Protein AF-A0A9J6DSX4-F1 (afdb_monomer_lite)

Foldseek 3Di:
DDDDDDPVNVVVVVVLVVVLVVLLLVLLVVLLVVQVCCVPPVCHLLNSLLVCLCVSPVSVPPPDPDDDPDPPPPVNSVVSSVVSSCCNVCVCPVVVDDPVVVVVVVVVVVVVVVVVVVVVVPPQPFFDWAWEFEADPPPTDTDTDGAGQQDFQLNVLVVVCVVVVPPDDSLFKFKKWAWDQNQWIDTGFRGHRVVVVLVVLVVDDCNTSVNIHIYIHGDVLCVLLVVVCVVLDQAKDWDFWWKDALVGQGTDTWIWIDGQQKIWTAPDSVSPDTDDMDGLVRDDDIDGDDPGPSHGMDIGDDDPVSVSSVSNNSQSNVCVVDRTDDDPDPDPPPPD

Sequence (336 aa):
MPADATREELATSAQCAVNTIETATTASCKAAAISDHSDKNFMPVLNLAPVFGPSVLYKIVEDVENETPANSSFEENNASMDVVADLISGYTWFFEVDPAEMEKEKRIQAAMDLLREAKIAQRPAGDILVGVYVYSKDWGHCINVKLSPAMTAGALCKHTMQQLNIKEPINKMAVFEVVCDQDLERPLHHSEPVLSVVVRWANWDASFAKSNYLCIKNNYVYDEIAPLVSNRQPLSVFSELRYAEARQKSFKKSVLEFTGGKITQYKDSKASQLLNQWNIEDVLWFMGTRDRPFFGNCVSLATQEEFEKWLAAMLNAEFPKGIFPPAPEPIPDLLS

Organism: Rhipicephalus microplus (NCBI:txid6941)

Structure (mmCIF, N/CA/C/O backbone):
data_AF-A0A9J6DSX4-F1
#
_entry.id   AF-A0A9J6DSX4-F1
#
loop_
_atom_site.group_PDB
_atom_site.id
_atom_site.type_symbol
_atom_site.label_atom_id
_atom_site.label_alt_id
_atom_site.label_comp_id
_atom_site.label_asym_id
_atom_site.label_entity_id
_atom_site.label_seq_id
_atom_site.pdbx_PDB_ins_code
_atom_site.Cartn_x
_atom_site.Cartn_y
_atom_site.Cartn_z
_atom_site.occupancy
_atom_site.B_iso_or_equiv
_atom_site.auth_seq_id
_atom_site.auth_comp_id
_atom_site.auth_asym_id
_atom_site.auth_atom_id
_atom_site.pdbx_PDB_model_num
ATOM 1 N N . MET A 1 1 ? -32.003 67.964 -18.164 1.00 32.78 1 MET A N 1
ATOM 2 C CA . MET A 1 1 ? -30.869 68.057 -17.222 1.00 32.78 1 MET A CA 1
ATOM 3 C C . MET A 1 1 ? -30.530 66.635 -16.818 1.00 32.78 1 MET A C 1
ATOM 5 O O . MET A 1 1 ? -31.407 66.014 -16.231 1.00 32.78 1 MET A O 1
ATOM 9 N N . PRO A 1 2 ? -29.383 66.072 -17.228 1.00 41.44 2 PRO A N 1
ATOM 10 C CA . PRO A 1 2 ? -28.996 64.736 -16.790 1.00 41.44 2 PRO A CA 1
ATOM 11 C C . PRO A 1 2 ? -28.514 64.801 -15.335 1.00 41.44 2 PRO A C 1
ATOM 13 O O . PRO A 1 2 ? -27.902 65.790 -14.932 1.00 41.44 2 PRO A O 1
ATOM 16 N N . ALA A 1 3 ? -28.884 63.788 -14.553 1.00 49.16 3 ALA A N 1
ATOM 17 C CA . ALA A 1 3 ? -28.550 63.660 -13.143 1.00 49.16 3 ALA A CA 1
ATOM 18 C C . ALA A 1 3 ? -27.045 63.401 -12.971 1.00 49.16 3 ALA A C 1
ATOM 20 O O . ALA A 1 3 ? -26.476 62.563 -13.667 1.00 49.16 3 ALA A O 1
ATOM 21 N N . ASP A 1 4 ? -26.422 64.153 -12.066 1.00 52.47 4 ASP A N 1
ATOM 22 C CA . ASP A 1 4 ? -25.024 63.997 -11.667 1.00 52.47 4 ASP A CA 1
ATOM 23 C C . ASP A 1 4 ? -24.904 62.707 -10.842 1.00 52.47 4 ASP A C 1
ATOM 25 O O . ASP A 1 4 ? -25.506 62.607 -9.769 1.00 52.47 4 ASP A O 1
ATOM 29 N N . ALA A 1 5 ? -24.174 61.713 -11.352 1.00 55.03 5 ALA A N 1
ATOM 30 C CA . ALA A 1 5 ? -23.866 60.498 -10.603 1.00 55.03 5 ALA A CA 1
ATOM 31 C C . ALA A 1 5 ? -23.090 60.872 -9.332 1.00 55.03 5 ALA A C 1
ATOM 33 O O . ALA A 1 5 ? -22.162 61.689 -9.366 1.00 55.03 5 ALA A O 1
ATOM 34 N N . THR A 1 6 ? -23.471 60.301 -8.192 1.00 67.62 6 THR A N 1
ATOM 35 C CA . THR A 1 6 ? -22.825 60.640 -6.924 1.00 67.62 6 THR A CA 1
ATOM 36 C C . THR A 1 6 ? -21.393 60.099 -6.903 1.00 67.62 6 THR A C 1
ATOM 38 O O . THR A 1 6 ? -21.067 59.060 -7.474 1.00 67.62 6 THR A O 1
ATOM 41 N N . ARG A 1 7 ? -20.485 60.820 -6.238 1.00 60.44 7 ARG A N 1
ATOM 42 C CA . ARG A 1 7 ? -19.044 60.500 -6.185 1.00 60.44 7 ARG A CA 1
ATOM 43 C C . ARG A 1 7 ? -18.742 59.086 -5.651 1.00 60.44 7 ARG A C 1
ATOM 45 O O . ARG A 1 7 ? -17.668 58.556 -5.910 1.00 60.44 7 ARG A O 1
ATOM 52 N N . GLU A 1 8 ? -19.683 58.506 -4.912 1.00 56.69 8 GLU A N 1
ATOM 53 C CA . GLU A 1 8 ? -19.633 57.158 -4.341 1.00 56.69 8 GLU A CA 1
ATOM 54 C C . GLU A 1 8 ? -20.004 56.075 -5.376 1.00 56.69 8 GLU A C 1
ATOM 56 O O . GLU A 1 8 ? -19.327 55.052 -5.453 1.00 56.69 8 GLU A O 1
ATOM 61 N N . GLU A 1 9 ? -20.971 56.335 -6.264 1.00 55.06 9 GLU A N 1
ATOM 62 C CA . GLU A 1 9 ? -21.315 55.451 -7.394 1.00 55.06 9 GLU A CA 1
ATOM 63 C C . GLU A 1 9 ? -20.167 55.358 -8.409 1.00 55.06 9 GLU A C 1
ATOM 65 O O . GLU A 1 9 ? -19.810 54.269 -8.859 1.00 55.06 9 GLU A O 1
ATOM 70 N N . LEU A 1 10 ? -19.515 56.489 -8.707 1.00 56.62 10 LEU A N 1
ATOM 71 C CA . LEU A 1 10 ? -18.336 56.525 -9.580 1.00 56.62 10 LEU A CA 1
ATOM 72 C C . LEU A 1 10 ? -17.146 55.744 -8.991 1.00 56.62 10 LEU A C 1
ATOM 74 O O . LEU A 1 10 ? -16.398 55.114 -9.737 1.00 56.62 10 LEU A O 1
ATOM 78 N N . ALA A 1 11 ? -16.972 55.759 -7.665 1.00 56.78 11 ALA A N 1
ATOM 79 C CA . ALA A 1 11 ? -15.902 55.025 -6.989 1.00 56.78 11 ALA A CA 1
ATOM 80 C C . ALA A 1 11 ? -16.154 53.507 -6.986 1.00 56.78 11 ALA A C 1
ATOM 82 O O . ALA A 1 11 ? -15.240 52.731 -7.265 1.00 56.78 11 ALA A O 1
ATOM 83 N N . THR A 1 12 ? -17.395 53.085 -6.733 1.00 57.88 12 THR A N 1
ATOM 84 C CA . THR A 1 12 ? -17.802 51.672 -6.783 1.00 57.88 12 THR A CA 1
ATOM 85 C C . THR A 1 12 ? -17.698 51.106 -8.200 1.00 57.88 12 THR A C 1
ATOM 87 O O . THR A 1 12 ? -17.131 50.029 -8.389 1.00 57.88 12 THR A O 1
ATOM 90 N N . SER A 1 13 ? -18.148 51.862 -9.207 1.00 55.62 13 SER A N 1
ATOM 91 C CA . SER A 1 13 ? -18.031 51.484 -10.622 1.00 55.62 13 SER A CA 1
ATOM 92 C C . SER A 1 13 ? -16.566 51.335 -11.057 1.00 55.62 13 SER A C 1
ATOM 94 O O . SER A 1 13 ? -16.197 50.339 -11.681 1.00 55.62 13 SER A O 1
ATOM 96 N N . ALA A 1 14 ? -15.695 52.263 -10.644 1.00 54.66 14 ALA A N 1
ATOM 97 C CA . ALA A 1 14 ? -14.262 52.175 -10.915 1.00 54.66 14 ALA A CA 1
ATOM 98 C C . ALA A 1 14 ? -13.615 50.947 -10.248 1.00 54.66 14 ALA A C 1
ATOM 100 O O . ALA A 1 14 ? -12.824 50.250 -10.882 1.00 54.66 14 ALA A O 1
ATOM 101 N N . GLN A 1 15 ? -13.973 50.632 -8.999 1.00 54.16 15 GLN A N 1
ATOM 102 C CA . GLN A 1 15 ? -13.449 49.452 -8.304 1.00 54.16 15 GLN A CA 1
ATOM 103 C C . GLN A 1 15 ? -13.930 48.137 -8.941 1.00 54.16 15 GLN A C 1
ATOM 105 O O . GLN A 1 15 ? -13.161 47.179 -9.039 1.00 54.16 15 GLN A O 1
ATOM 110 N N . CYS A 1 16 ? -15.181 48.090 -9.405 1.00 56.19 16 CYS A N 1
ATOM 111 C CA . CYS A 1 16 ? -15.728 46.948 -10.137 1.00 56.19 16 CYS A CA 1
ATOM 112 C C . CYS A 1 16 ? -14.979 46.723 -11.462 1.00 56.19 16 CYS A C 1
ATOM 114 O O . CYS A 1 16 ? -14.574 45.596 -11.767 1.00 56.19 16 CYS A O 1
ATOM 116 N N . ALA A 1 17 ? -14.696 47.801 -12.201 1.00 58.59 17 ALA A N 1
ATOM 117 C CA . ALA A 1 17 ? -13.908 47.748 -13.429 1.00 58.59 17 ALA A CA 1
ATOM 118 C C . ALA A 1 17 ? -12.479 47.232 -13.178 1.00 58.59 17 ALA A C 1
ATOM 120 O O . ALA A 1 17 ? -12.017 46.345 -13.893 1.00 58.59 17 ALA A O 1
ATOM 121 N N . VAL A 1 18 ? -11.805 47.710 -12.124 1.00 61.84 18 VAL A N 1
ATOM 122 C CA . VAL A 1 18 ? -10.454 47.251 -11.744 1.00 61.84 18 VAL A CA 1
ATOM 123 C C . VAL A 1 18 ? -10.438 45.755 -11.412 1.00 61.84 18 VAL A C 1
ATOM 125 O O . VAL A 1 18 ? -9.633 45.012 -11.970 1.00 61.84 18 VAL A O 1
ATOM 128 N N . ASN A 1 19 ? -11.369 45.283 -10.579 1.00 60.66 19 ASN A N 1
ATOM 129 C CA . ASN A 1 19 ? -11.447 43.866 -10.200 1.00 60.66 19 ASN A CA 1
ATOM 130 C C . ASN A 1 19 ? -11.748 42.955 -11.407 1.00 60.66 19 ASN A C 1
ATOM 132 O O . ASN A 1 19 ? -11.277 41.815 -11.478 1.00 60.66 19 ASN A O 1
ATOM 136 N N . THR A 1 20 ? -12.548 43.448 -12.355 1.00 62.16 20 THR A N 1
ATOM 137 C CA . THR A 1 20 ? -12.882 42.730 -13.592 1.00 62.16 20 THR A CA 1
ATOM 138 C C . THR A 1 20 ? -11.662 42.618 -14.501 1.00 62.16 20 THR A C 1
ATOM 140 O O . THR A 1 20 ? -11.364 41.526 -14.983 1.00 62.16 20 THR A O 1
ATOM 143 N N . ILE A 1 21 ? -10.901 43.707 -14.652 1.00 65.44 21 ILE A N 1
ATOM 144 C CA . ILE A 1 21 ? -9.644 43.721 -15.408 1.00 65.44 21 ILE A CA 1
ATOM 145 C C . ILE A 1 21 ? -8.640 42.746 -14.787 1.00 65.44 21 ILE A C 1
ATOM 147 O O . ILE A 1 21 ? -8.127 41.893 -15.498 1.00 65.44 21 ILE A O 1
ATOM 151 N N . GLU A 1 22 ? -8.414 42.773 -13.471 1.00 65.88 22 GLU A N 1
ATOM 152 C CA . GLU A 1 22 ? -7.476 41.849 -12.806 1.00 65.88 22 GLU A CA 1
ATOM 153 C C . GLU A 1 22 ? -7.850 40.368 -12.989 1.00 65.88 22 GLU A C 1
ATOM 155 O O . GLU A 1 22 ? -6.984 39.511 -13.221 1.00 65.88 22 GLU A O 1
ATOM 160 N N . THR A 1 23 ? -9.148 40.060 -12.918 1.00 67.00 23 THR A N 1
ATOM 161 C CA . THR A 1 23 ? -9.664 38.700 -13.127 1.00 67.00 23 THR A CA 1
ATOM 162 C C . THR A 1 23 ? -9.448 38.257 -14.575 1.00 67.00 23 THR A C 1
ATOM 164 O O . THR A 1 23 ? -8.948 37.153 -14.811 1.00 67.00 23 THR A O 1
ATOM 167 N N . ALA A 1 24 ? -9.754 39.130 -15.540 1.00 67.25 24 ALA A N 1
ATOM 168 C CA . ALA A 1 24 ? -9.548 38.874 -16.961 1.00 67.25 24 ALA A CA 1
ATOM 169 C C . ALA A 1 24 ? -8.059 38.711 -17.305 1.00 67.25 24 ALA A C 1
ATOM 171 O O . ALA A 1 24 ? -7.704 37.767 -18.011 1.00 67.25 24 ALA A O 1
ATOM 172 N N . THR A 1 25 ? -7.175 39.540 -16.743 1.00 70.00 25 THR A N 1
ATOM 173 C CA . THR A 1 25 ? -5.715 39.432 -16.898 1.00 70.00 25 THR A CA 1
ATOM 174 C C . THR A 1 25 ? -5.202 38.083 -16.405 1.00 70.00 25 THR A C 1
ATOM 176 O O . THR A 1 25 ? -4.472 37.386 -17.110 1.00 70.00 25 THR A O 1
ATOM 179 N N . THR A 1 26 ? -5.612 37.675 -15.202 1.00 71.62 26 THR A N 1
ATOM 180 C CA . THR A 1 26 ? -5.135 36.436 -14.573 1.00 71.62 26 THR A CA 1
ATOM 181 C C . THR A 1 26 ? -5.632 35.194 -15.311 1.00 71.62 26 THR A C 1
ATOM 183 O O . THR A 1 26 ? -4.878 34.237 -15.507 1.00 71.62 26 THR A O 1
ATOM 186 N N . ALA A 1 27 ? -6.903 35.190 -15.721 1.00 73.69 27 ALA A N 1
ATOM 187 C CA . ALA A 1 27 ? -7.484 34.089 -16.480 1.00 73.69 27 ALA A CA 1
ATOM 188 C C . ALA A 1 27 ? -6.839 33.962 -17.867 1.00 73.69 27 ALA A C 1
ATOM 190 O O . ALA A 1 27 ? -6.469 32.859 -18.269 1.00 73.69 27 ALA A O 1
ATOM 191 N N . SER A 1 28 ? -6.622 35.089 -18.549 1.00 75.75 28 SER A N 1
ATOM 192 C CA . SER A 1 28 ? -6.012 35.124 -19.883 1.00 75.75 28 SER A CA 1
ATOM 193 C C . SER A 1 28 ? -4.546 34.717 -19.856 1.00 75.75 28 SER A C 1
ATOM 195 O O . SER A 1 28 ? -4.123 33.959 -20.718 1.00 75.75 28 SER A O 1
ATOM 197 N N . CYS A 1 29 ? -3.797 35.110 -18.822 1.00 78.25 29 CYS A N 1
ATOM 198 C CA . CYS A 1 29 ? -2.422 34.661 -18.597 1.00 78.25 29 CYS A CA 1
ATOM 199 C C . CYS A 1 29 ? -2.329 33.130 -18.496 1.00 78.25 29 CYS A C 1
ATOM 201 O O . CYS A 1 29 ? -1.549 32.489 -19.201 1.00 78.25 29 CYS A O 1
ATOM 203 N N . LYS A 1 30 ? -3.176 32.518 -17.657 1.00 78.31 30 LYS A N 1
ATOM 204 C CA . LYS A 1 30 ? -3.207 31.057 -17.484 1.00 78.31 30 LYS A CA 1
ATOM 205 C C . LYS A 1 30 ? -3.633 30.341 -18.763 1.00 78.31 30 LYS A C 1
ATOM 207 O O . LYS A 1 30 ? -3.032 29.334 -19.124 1.00 78.31 30 LYS A O 1
ATOM 212 N N . ALA A 1 31 ? -4.659 30.846 -19.444 1.00 80.56 31 ALA A N 1
ATOM 213 C CA . ALA A 1 31 ? -5.147 30.256 -20.683 1.00 80.56 31 ALA A CA 1
ATOM 214 C C . ALA A 1 31 ? -4.130 30.396 -21.832 1.00 80.56 31 ALA A C 1
ATOM 216 O O . ALA A 1 31 ? -3.937 29.435 -22.574 1.00 80.56 31 ALA A O 1
ATOM 217 N N . ALA A 1 32 ? -3.414 31.521 -21.928 1.00 82.00 32 ALA A N 1
ATOM 218 C CA . ALA A 1 32 ? -2.313 31.710 -22.874 1.00 82.00 32 ALA A CA 1
ATOM 219 C C . ALA A 1 32 ? -1.177 30.711 -22.616 1.00 82.00 32 ALA A C 1
ATOM 221 O O . ALA A 1 32 ? -0.783 29.990 -23.529 1.00 82.00 32 ALA A O 1
ATOM 222 N N . ALA A 1 33 ? -0.751 30.548 -21.358 1.00 79.94 33 ALA A N 1
ATOM 223 C CA . ALA A 1 33 ? 0.266 29.560 -20.996 1.00 79.94 33 ALA A CA 1
ATOM 224 C C . ALA A 1 33 ? -0.153 28.114 -21.336 1.00 79.94 33 ALA A C 1
ATOM 226 O O . ALA A 1 33 ? 0.675 27.307 -21.759 1.00 79.94 33 ALA A O 1
ATOM 227 N N . ILE A 1 34 ? -1.436 27.767 -21.183 1.00 81.44 34 ILE A N 1
ATOM 228 C CA . ILE A 1 34 ? -1.964 26.451 -21.582 1.00 81.44 34 ILE A CA 1
ATOM 229 C C . ILE A 1 34 ? -1.977 26.313 -23.113 1.00 81.44 34 ILE A C 1
ATOM 231 O O . ILE A 1 34 ? -1.566 25.271 -23.627 1.00 81.44 34 ILE A O 1
ATOM 235 N N . SER A 1 35 ? -2.406 27.352 -23.833 1.00 84.19 35 SER A N 1
ATOM 236 C CA . SER A 1 35 ? -2.474 27.367 -25.299 1.00 84.19 35 SER A CA 1
ATOM 237 C C . SER A 1 35 ? -1.098 27.270 -25.964 1.00 84.19 35 SER A C 1
ATOM 239 O O . SER A 1 35 ? -0.957 26.585 -26.979 1.00 84.19 35 SER A O 1
ATOM 241 N N . ASP A 1 36 ? -0.069 27.885 -25.379 1.00 83.19 36 ASP A N 1
ATOM 242 C CA . ASP A 1 36 ? 1.322 27.809 -25.855 1.00 83.19 36 ASP A CA 1
ATOM 243 C C . ASP A 1 36 ? 1.859 26.366 -25.891 1.00 83.19 36 ASP A C 1
ATOM 245 O O . ASP A 1 36 ? 2.831 26.066 -26.582 1.00 83.19 36 ASP A O 1
ATOM 249 N N . HIS A 1 37 ? 1.198 25.450 -25.178 1.00 79.81 37 HIS A N 1
ATOM 250 C CA . HIS A 1 37 ? 1.524 24.027 -25.129 1.00 79.81 37 HIS A CA 1
ATOM 251 C C . HIS A 1 37 ? 0.483 23.150 -25.840 1.00 79.81 37 HIS A C 1
ATOM 253 O O . HIS A 1 37 ? 0.435 21.939 -25.596 1.00 79.81 37 HIS A O 1
ATOM 259 N N . SER A 1 38 ? -0.335 23.735 -26.718 1.00 83.56 38 SER A N 1
ATOM 260 C CA . SER A 1 38 ? -1.408 23.040 -27.443 1.00 83.56 38 SER A CA 1
ATOM 261 C C . SER A 1 38 ? -0.930 21.820 -28.237 1.00 83.56 38 SER A C 1
ATOM 263 O O . SER A 1 38 ? -1.638 20.816 -28.272 1.00 83.56 38 SER A O 1
ATOM 265 N N . ASP A 1 39 ? 0.305 21.827 -28.746 1.00 81.00 39 ASP A N 1
ATOM 266 C CA . ASP A 1 39 ? 0.924 20.669 -29.413 1.00 81.00 39 ASP A CA 1
ATOM 267 C C . ASP A 1 39 ? 1.123 19.453 -28.485 1.00 81.00 39 ASP A C 1
ATOM 269 O O . ASP A 1 39 ? 1.210 18.316 -28.949 1.00 81.00 39 ASP A O 1
ATOM 273 N N . LYS A 1 40 ? 1.210 19.676 -27.166 1.00 76.75 40 LYS A N 1
ATOM 274 C CA . LYS A 1 40 ? 1.415 18.627 -26.153 1.00 76.75 40 LYS A CA 1
ATOM 275 C C . LYS A 1 40 ? 0.133 18.278 -25.394 1.00 76.75 40 LYS A C 1
ATOM 277 O O . LYS A 1 40 ? -0.068 17.115 -25.051 1.00 76.75 40 LYS A O 1
ATOM 282 N N . ASN A 1 41 ? -0.696 19.269 -25.068 1.00 80.31 41 ASN A N 1
ATOM 283 C CA . ASN A 1 41 ? -1.900 19.081 -24.249 1.00 80.31 41 ASN A CA 1
ATOM 284 C C . ASN A 1 41 ? -3.203 19.013 -25.070 1.00 80.31 41 ASN A C 1
ATOM 286 O O . ASN A 1 41 ? -4.252 18.738 -24.493 1.00 80.31 41 ASN A O 1
ATOM 290 N N . PHE A 1 42 ? -3.136 19.228 -26.390 1.00 81.94 42 PHE A N 1
ATOM 291 C CA . PHE A 1 42 ? -4.273 19.247 -27.318 1.00 81.94 42 PHE A CA 1
ATOM 292 C C . PHE A 1 42 ? -5.357 20.283 -26.973 1.00 81.94 42 PHE A C 1
ATOM 294 O O . PHE A 1 42 ? -6.523 20.125 -27.343 1.00 81.94 42 PHE A O 1
ATOM 301 N N . MET A 1 43 ? -4.975 21.365 -26.289 1.00 84.56 43 MET A N 1
ATOM 302 C CA . MET A 1 43 ? -5.852 22.473 -25.906 1.00 84.56 43 MET A CA 1
ATOM 303 C C . MET A 1 43 ? -5.462 23.773 -26.629 1.00 84.56 43 MET A C 1
ATOM 305 O O . MET A 1 43 ? -4.837 24.644 -26.026 1.00 84.56 43 MET A O 1
ATOM 309 N N . PRO A 1 44 ? -5.812 23.931 -27.921 1.00 87.19 44 PRO A N 1
ATOM 310 C CA . PRO A 1 44 ? -5.689 25.207 -28.624 1.00 87.19 44 PRO A CA 1
ATOM 311 C C . PRO A 1 44 ? -6.678 26.248 -28.079 1.00 87.19 44 PRO A C 1
ATOM 313 O O . PRO A 1 44 ? -7.663 25.897 -27.425 1.00 87.19 44 PRO A O 1
ATOM 316 N N . VAL A 1 45 ? -6.472 27.525 -28.427 1.00 85.94 45 VAL A N 1
ATOM 317 C CA . VAL A 1 45 ? -7.367 28.649 -28.073 1.00 85.94 45 VAL A CA 1
ATOM 318 C C . VAL A 1 45 ? -8.839 28.332 -28.350 1.00 85.94 45 VAL A C 1
ATOM 320 O O . VAL A 1 45 ? -9.685 28.606 -27.507 1.00 85.94 45 VAL A O 1
ATOM 323 N N . LEU A 1 46 ? -9.140 27.669 -29.472 1.00 86.38 46 LEU A N 1
ATOM 324 C CA . LEU A 1 46 ? -10.499 27.257 -29.844 1.00 86.38 46 LEU A CA 1
ATOM 325 C C . LEU A 1 46 ? -11.175 26.353 -28.797 1.00 86.38 46 LEU A C 1
ATOM 327 O O . LEU A 1 46 ? -12.387 26.414 -28.627 1.00 86.38 46 LEU A O 1
ATOM 331 N N . ASN A 1 47 ? -10.400 25.532 -28.084 1.00 86.38 47 ASN A N 1
ATOM 332 C CA . ASN A 1 47 ? -10.910 24.666 -27.020 1.00 86.38 47 ASN A CA 1
ATOM 333 C C . ASN A 1 47 ? -10.939 25.381 -25.661 1.00 86.38 47 ASN A C 1
ATOM 335 O O . ASN A 1 47 ? -11.702 24.993 -24.781 1.00 86.38 47 ASN A O 1
ATOM 339 N N . LEU A 1 48 ? -10.105 26.406 -25.470 1.00 84.00 48 LEU A N 1
ATOM 340 C CA . LEU A 1 48 ? -9.998 27.150 -24.214 1.00 84.00 48 LEU A CA 1
ATOM 341 C C . LEU A 1 48 ? -11.035 28.276 -24.129 1.00 84.00 48 LEU A C 1
ATOM 343 O O . LEU A 1 48 ? -11.682 28.433 -23.097 1.00 84.00 48 LEU A O 1
ATOM 347 N N . ALA A 1 49 ? -11.245 29.031 -25.204 1.00 83.94 49 ALA A N 1
ATOM 348 C CA . ALA A 1 49 ? -12.144 30.179 -25.213 1.00 83.94 49 ALA A CA 1
ATOM 349 C C . ALA A 1 49 ? -13.595 29.842 -24.799 1.00 83.94 49 ALA A C 1
ATOM 351 O O . ALA A 1 49 ? -14.140 30.570 -23.971 1.00 83.94 49 ALA A O 1
ATOM 352 N N . PRO A 1 50 ? -14.202 28.710 -25.215 1.00 80.38 50 PRO A N 1
ATOM 353 C CA . PRO A 1 50 ? -15.524 28.301 -24.727 1.00 80.38 50 PRO A CA 1
ATOM 354 C C . PRO A 1 50 ? -15.557 27.913 -23.242 1.00 80.38 50 PRO A C 1
ATOM 356 O O . PRO A 1 50 ? -16.590 28.050 -22.592 1.00 80.38 50 PRO A O 1
ATOM 359 N N . VAL A 1 51 ? -14.437 27.433 -22.692 1.00 80.38 51 VAL A N 1
ATOM 360 C CA . VAL A 1 51 ? -14.322 27.025 -21.281 1.00 80.38 51 VAL A CA 1
ATOM 361 C C . VAL A 1 51 ? -14.169 28.245 -20.372 1.00 80.38 51 VAL A C 1
ATOM 363 O O . VAL A 1 51 ? -14.752 28.293 -19.288 1.00 80.38 51 VAL A O 1
ATOM 366 N N . PHE A 1 52 ? -13.403 29.244 -20.814 1.00 74.38 52 PHE A N 1
ATOM 367 C CA . PHE A 1 52 ? -13.117 30.448 -20.031 1.00 74.38 52 PHE A CA 1
ATOM 368 C C . PHE A 1 52 ? -14.095 31.602 -20.295 1.00 74.38 52 PHE A C 1
ATOM 370 O O . PHE A 1 52 ? -14.293 32.417 -19.396 1.00 74.38 52 PHE A O 1
ATOM 377 N N . GLY A 1 53 ? -14.756 31.635 -21.458 1.00 70.94 53 GLY A N 1
ATOM 378 C CA . GLY A 1 53 ? -15.733 32.651 -21.879 1.00 70.94 53 GLY A CA 1
ATOM 379 C C . GLY A 1 53 ? -16.754 33.011 -20.799 1.00 70.94 53 GLY A C 1
ATOM 380 O O . GLY A 1 53 ? -16.769 34.157 -20.341 1.00 70.94 53 GLY A O 1
ATOM 381 N N . PRO A 1 54 ? -17.528 32.030 -20.295 1.00 68.69 54 PRO A N 1
ATOM 382 C CA . PRO A 1 54 ? -18.512 32.287 -19.254 1.00 68.69 54 PRO A CA 1
ATOM 383 C C . PRO A 1 54 ? -17.881 32.832 -17.973 1.00 68.69 54 PRO A C 1
ATOM 385 O O . PRO A 1 54 ? -18.399 33.777 -17.407 1.00 68.69 54 PRO A O 1
ATOM 388 N N . SER A 1 55 ? -16.739 32.302 -17.526 1.00 66.94 55 SER A N 1
ATOM 389 C CA . SER A 1 55 ? -16.144 32.665 -16.226 1.00 66.94 55 SER A CA 1
ATOM 390 C C . SER A 1 55 ? -15.445 34.030 -16.219 1.00 66.94 55 SER A C 1
ATOM 392 O O . SER A 1 55 ? -15.325 34.649 -15.164 1.00 66.94 55 SER A O 1
ATOM 394 N N . VAL A 1 56 ? -14.961 34.490 -17.375 1.00 65.81 56 VAL A N 1
ATOM 395 C CA . VAL A 1 56 ? -14.236 35.763 -17.514 1.00 65.81 56 VAL A CA 1
ATOM 396 C C . VAL A 1 56 ? -15.196 36.938 -17.708 1.00 65.81 56 VAL A C 1
ATOM 398 O O . VAL A 1 56 ? -14.926 38.025 -17.203 1.00 65.81 56 VAL A O 1
ATOM 401 N N . LEU A 1 57 ? -16.327 36.721 -18.390 1.00 66.69 57 LEU A N 1
ATOM 402 C CA . LEU A 1 57 ? -17.239 37.794 -18.804 1.00 66.69 57 LEU A CA 1
ATOM 403 C C . LEU A 1 57 ? -18.583 37.826 -18.044 1.00 66.69 57 LEU A C 1
ATOM 405 O O . LEU A 1 57 ? -19.291 38.826 -18.147 1.00 66.69 57 LEU A O 1
ATOM 409 N N . TYR A 1 58 ? -18.921 36.818 -17.218 1.00 58.25 58 TYR A N 1
ATOM 410 C CA . TYR A 1 58 ? -20.208 36.774 -16.487 1.00 58.25 58 TYR A CA 1
ATOM 411 C C . TYR A 1 58 ? -20.465 37.975 -15.564 1.00 58.25 58 TYR A C 1
ATOM 413 O O . TYR A 1 58 ? -21.615 38.317 -15.305 1.00 58.25 58 TYR A O 1
ATOM 421 N N . LYS A 1 59 ? -19.415 38.623 -15.047 1.00 51.94 59 LYS A N 1
ATOM 422 C CA . LYS A 1 59 ? -19.562 39.718 -14.073 1.00 51.94 59 LYS A CA 1
ATOM 423 C C . LYS A 1 59 ? -20.098 41.027 -14.656 1.00 51.94 59 LYS A C 1
ATOM 425 O O . LYS A 1 59 ? -20.443 41.913 -13.888 1.00 51.94 59 LYS A O 1
ATOM 430 N N . ILE A 1 60 ? -20.187 41.156 -15.979 1.00 51.06 60 ILE A N 1
ATOM 431 C CA . ILE A 1 60 ? -20.667 42.385 -16.630 1.00 51.06 60 ILE A CA 1
ATOM 432 C C . ILE A 1 60 ? -22.210 42.472 -16.616 1.00 51.06 60 ILE A C 1
ATOM 434 O O . ILE A 1 60 ? -22.763 43.546 -16.830 1.00 51.06 60 ILE A O 1
ATOM 438 N N . VAL A 1 61 ? -22.922 41.376 -16.317 1.00 48.28 61 VAL A N 1
ATOM 439 C CA . VAL A 1 61 ? -24.390 41.294 -16.477 1.00 48.28 61 VAL A CA 1
ATOM 440 C C . VAL A 1 61 ? -25.175 41.536 -15.173 1.00 48.28 61 VAL A C 1
ATOM 442 O O . VAL A 1 61 ? -26.380 41.751 -15.229 1.00 48.28 61 VAL A O 1
ATOM 445 N N . GLU A 1 62 ? -24.537 41.556 -13.996 1.00 44.53 62 GLU A N 1
ATOM 446 C CA . GLU A 1 62 ? -25.260 41.717 -12.713 1.00 44.53 62 GLU A CA 1
ATOM 447 C C . GLU A 1 62 ? -25.597 43.176 -12.332 1.00 44.53 62 GLU A C 1
ATOM 449 O O . GLU A 1 62 ? -26.455 43.379 -11.477 1.00 44.53 62 GLU A O 1
ATOM 454 N N . ASP A 1 63 ? -25.008 44.188 -12.983 1.00 44.06 63 ASP A N 1
ATOM 455 C CA . ASP A 1 63 ? -25.205 45.609 -12.621 1.00 44.06 63 ASP A CA 1
ATOM 456 C C . ASP A 1 63 ? -26.369 46.309 -13.362 1.00 44.06 63 ASP A C 1
ATOM 458 O O . ASP A 1 63 ? -26.553 47.521 -13.229 1.00 44.06 63 ASP A O 1
ATOM 462 N N . VAL A 1 64 ? -27.197 45.583 -14.127 1.00 44.84 64 VAL A N 1
ATOM 463 C CA . VAL A 1 64 ? -28.428 46.151 -14.709 1.00 44.84 64 VAL A CA 1
ATOM 464 C C . VAL A 1 64 ? -29.627 45.699 -13.879 1.00 44.84 64 VAL A C 1
ATOM 466 O O . VAL A 1 64 ? -30.127 44.584 -14.020 1.00 44.84 64 VAL A O 1
ATOM 469 N N . GLU A 1 65 ? -30.072 46.572 -12.975 1.00 41.41 65 GLU A N 1
ATOM 470 C CA . GLU A 1 65 ? -31.270 46.366 -12.161 1.00 41.41 65 GLU A CA 1
ATOM 471 C C . GLU A 1 65 ? -32.495 46.014 -13.026 1.00 41.41 65 GLU A C 1
ATOM 473 O O . GLU A 1 65 ? -32.851 46.742 -13.951 1.00 41.41 65 GLU A O 1
ATOM 478 N N . ASN A 1 66 ? -33.187 44.944 -12.617 1.00 43.12 66 ASN A N 1
ATOM 479 C CA . ASN A 1 66 ? -34.480 44.449 -13.106 1.00 43.12 66 ASN A CA 1
ATOM 480 C C . ASN A 1 66 ? -34.504 43.856 -14.527 1.00 43.12 66 ASN A C 1
ATOM 482 O O . ASN A 1 66 ? -34.705 44.569 -15.500 1.00 43.12 66 ASN A O 1
ATOM 486 N N . GLU A 1 67 ? -34.461 42.520 -14.622 1.00 35.97 67 GLU A N 1
ATOM 487 C CA . GLU A 1 67 ? -35.589 41.679 -15.083 1.00 35.97 67 GLU A CA 1
ATOM 488 C C . GLU A 1 67 ? -35.128 40.246 -15.400 1.00 35.97 67 GLU A C 1
ATOM 490 O O . GLU A 1 67 ? -34.542 40.011 -16.446 1.00 35.97 67 GLU A O 1
ATOM 495 N N . THR A 1 68 ? -35.528 39.265 -14.571 1.00 37.72 68 THR A N 1
ATOM 496 C CA . THR A 1 68 ? -35.492 37.801 -14.841 1.00 37.72 68 THR A CA 1
ATOM 497 C C . THR A 1 68 ? -34.129 37.182 -15.234 1.00 37.72 68 THR A C 1
ATOM 499 O O . THR A 1 68 ? -33.251 37.848 -15.759 1.00 37.72 68 THR A O 1
ATOM 502 N N . PRO A 1 69 ? -33.885 35.879 -14.990 1.00 41.00 69 PRO A N 1
ATOM 503 C CA . PRO A 1 69 ? -32.687 35.223 -15.508 1.00 41.00 69 PRO A CA 1
ATOM 504 C C . PRO A 1 69 ? -32.855 35.070 -17.025 1.00 41.00 69 PRO A C 1
ATOM 506 O O . PRO A 1 69 ? -33.356 34.055 -17.512 1.00 41.00 69 PRO A O 1
ATOM 509 N N . ALA A 1 70 ? -32.540 36.127 -17.772 1.00 43.72 70 ALA A N 1
ATOM 510 C CA . ALA A 1 70 ? -32.530 36.105 -19.218 1.00 43.72 70 ALA A CA 1
ATOM 511 C C . ALA A 1 70 ? -31.463 35.100 -19.652 1.00 43.72 70 ALA A C 1
ATOM 513 O O . ALA A 1 70 ? -30.293 35.217 -19.289 1.00 43.72 70 ALA A O 1
ATOM 514 N N . ASN A 1 71 ? -31.882 34.086 -20.407 1.00 50.41 71 ASN A N 1
ATOM 515 C CA . ASN A 1 71 ? -30.967 33.294 -21.212 1.00 50.41 71 ASN A CA 1
ATOM 516 C C . ASN A 1 71 ? -30.120 34.282 -22.022 1.00 50.41 71 ASN A C 1
ATOM 518 O O . ASN A 1 71 ? -30.672 34.926 -22.919 1.00 50.41 71 ASN A O 1
ATOM 522 N N . SER A 1 72 ? -28.827 34.418 -21.704 1.00 55.28 72 SER A N 1
ATOM 523 C CA . SER A 1 72 ? -27.900 35.150 -22.567 1.00 55.28 72 SER A CA 1
ATOM 524 C C . SER A 1 72 ? -28.069 34.596 -23.977 1.00 55.28 72 SER A C 1
ATOM 526 O O . SER A 1 72 ? -28.133 33.373 -24.175 1.00 55.28 72 SER A O 1
ATOM 528 N N . SER A 1 73 ? -28.268 35.480 -24.953 1.00 63.88 73 SER A N 1
ATOM 529 C CA . SER A 1 73 ? -28.537 35.025 -26.312 1.00 63.88 73 SER A CA 1
ATOM 530 C C . SER A 1 73 ? -27.355 34.169 -26.791 1.00 63.88 73 SER A C 1
ATOM 532 O O . SER A 1 73 ? -26.203 34.381 -26.407 1.00 63.88 73 SER A O 1
ATOM 534 N N . PHE A 1 74 ? -27.613 33.147 -27.610 1.00 61.78 74 PHE A N 1
ATOM 535 C CA . PHE A 1 74 ? -26.538 32.319 -28.177 1.00 61.78 74 PHE A CA 1
ATOM 536 C C . PHE A 1 74 ? -25.476 33.177 -28.899 1.00 61.78 74 PHE A C 1
ATOM 538 O O . PHE A 1 74 ? -24.294 32.843 -28.892 1.00 61.78 74 PHE A O 1
ATOM 545 N N . GLU A 1 75 ? -25.896 34.315 -29.455 1.00 66.75 75 GLU A N 1
ATOM 546 C CA . GLU A 1 75 ? -25.035 35.302 -30.106 1.00 66.75 75 GLU A CA 1
ATOM 547 C C . GLU A 1 75 ? -24.105 36.025 -29.117 1.00 66.75 75 GLU A C 1
ATOM 549 O O . GLU A 1 75 ? -22.914 36.142 -29.396 1.00 66.75 75 GLU A O 1
ATOM 554 N N . GLU A 1 76 ? -24.591 36.429 -27.939 1.00 66.44 76 GLU A N 1
ATOM 555 C CA . GLU A 1 76 ? -23.757 37.009 -26.871 1.00 66.44 76 GLU A CA 1
ATOM 556 C C . GLU A 1 76 ? -22.737 36.008 -26.331 1.00 66.44 76 GLU A C 1
ATOM 558 O O . GLU A 1 76 ? -21.579 36.357 -26.103 1.00 66.44 76 GLU A O 1
ATOM 563 N N . ASN A 1 77 ? -23.137 34.744 -26.176 1.00 68.94 77 ASN A N 1
ATOM 564 C CA . ASN A 1 77 ? -22.220 33.697 -25.741 1.00 68.94 77 ASN A CA 1
ATOM 565 C C . ASN A 1 77 ? -21.116 33.458 -26.780 1.00 68.94 77 ASN A C 1
ATOM 567 O O . ASN A 1 77 ? -19.954 33.358 -26.399 1.00 68.94 77 ASN A O 1
ATOM 571 N N . ASN A 1 78 ? -21.433 33.444 -28.077 1.00 74.38 78 ASN A N 1
ATOM 572 C CA . ASN A 1 78 ? -20.412 33.325 -29.122 1.00 74.38 78 ASN A CA 1
ATOM 573 C C . ASN A 1 78 ? -19.487 34.547 -29.163 1.00 74.38 78 ASN A C 1
ATOM 575 O O . ASN A 1 78 ? -18.271 34.381 -29.176 1.00 74.38 78 ASN A O 1
ATOM 579 N N . ALA A 1 79 ? -20.037 35.761 -29.076 1.00 75.50 79 ALA A N 1
ATOM 580 C CA . ALA A 1 79 ? -19.233 36.979 -29.008 1.00 75.50 79 ALA A CA 1
ATOM 581 C C . ALA A 1 79 ? -18.298 36.980 -27.783 1.00 75.50 79 ALA A C 1
ATOM 583 O O . ALA A 1 79 ? -17.150 37.408 -27.874 1.00 75.50 79 ALA A O 1
ATOM 584 N N . SER A 1 80 ? -18.754 36.446 -26.644 1.00 73.06 80 SER A N 1
ATOM 585 C CA . SER A 1 80 ? -17.931 36.292 -25.439 1.00 73.06 80 SER A CA 1
ATOM 586 C C . SER A 1 80 ? -16.750 35.335 -25.652 1.00 73.06 80 SER A C 1
ATOM 588 O O . SER A 1 80 ? -15.646 35.589 -25.168 1.00 73.06 80 SER A O 1
ATOM 590 N N . MET A 1 81 ? -16.956 34.257 -26.417 1.00 80.81 81 MET A N 1
ATOM 591 C CA . MET A 1 81 ? -15.899 33.308 -26.765 1.00 80.81 81 MET A CA 1
ATOM 592 C C . MET A 1 81 ? -14.881 33.953 -27.701 1.00 80.81 81 MET A C 1
ATOM 594 O O . MET A 1 81 ? -13.686 33.796 -27.473 1.00 80.81 81 MET A O 1
ATOM 598 N N . ASP A 1 82 ? -15.337 34.718 -28.694 1.00 82.31 82 ASP A N 1
ATOM 599 C CA . ASP A 1 82 ? -14.456 35.421 -29.631 1.00 82.31 82 ASP A CA 1
ATOM 600 C C . ASP A 1 82 ? -13.574 36.446 -28.898 1.00 82.31 82 ASP A C 1
ATOM 602 O O . ASP A 1 82 ? -12.356 36.453 -29.066 1.00 82.31 82 ASP A O 1
ATOM 606 N N . VAL A 1 83 ? -14.157 37.231 -27.984 1.00 83.06 83 VAL A N 1
ATOM 607 C CA . VAL A 1 83 ? -13.410 38.197 -27.158 1.00 83.06 83 VAL A CA 1
ATOM 608 C C . VAL A 1 83 ? -12.354 37.504 -26.292 1.00 83.06 83 VAL A C 1
ATOM 610 O O . VAL A 1 83 ? -11.228 37.987 -26.179 1.00 83.06 83 VAL A O 1
ATOM 613 N N . VAL A 1 84 ? -12.680 36.360 -25.684 1.00 82.88 84 VAL A N 1
ATOM 614 C CA . VAL A 1 84 ? -11.705 35.600 -24.885 1.00 82.88 84 VAL A CA 1
ATOM 615 C C . VAL A 1 84 ? -10.635 34.955 -25.766 1.00 82.88 84 VAL A C 1
ATOM 617 O O . VAL A 1 84 ? -9.470 34.920 -25.371 1.00 82.88 84 VAL A O 1
ATOM 620 N N . ALA A 1 85 ? -10.982 34.484 -26.964 1.00 84.88 85 ALA A N 1
ATOM 621 C CA . ALA A 1 85 ? -10.012 33.958 -27.919 1.00 84.88 85 ALA A CA 1
ATOM 622 C C . ALA A 1 85 ? -8.997 35.032 -28.341 1.00 84.88 85 ALA A C 1
ATOM 624 O O . ALA A 1 85 ? -7.791 34.758 -28.365 1.00 84.88 85 ALA A O 1
ATOM 625 N N . ASP A 1 86 ? -9.464 36.255 -28.593 1.00 85.50 86 ASP A N 1
ATOM 626 C CA . ASP A 1 86 ? -8.615 37.404 -28.904 1.00 85.50 86 ASP A CA 1
ATOM 627 C C . ASP A 1 86 ? -7.731 37.791 -27.713 1.00 85.50 86 ASP A C 1
ATOM 629 O O . ASP A 1 86 ? -6.539 38.050 -27.883 1.00 85.50 86 ASP A O 1
ATOM 633 N N . LEU A 1 87 ? -8.273 37.761 -26.493 1.00 85.38 87 LEU A N 1
ATOM 634 C CA . LEU A 1 87 ? -7.531 38.101 -25.278 1.00 85.38 87 LEU A CA 1
ATOM 635 C C . LEU A 1 87 ? -6.421 37.086 -24.960 1.00 85.38 87 LEU A C 1
ATOM 637 O O . LEU A 1 87 ? -5.344 37.469 -24.506 1.00 85.38 87 LEU A O 1
ATOM 641 N N . ILE A 1 88 ? -6.662 35.800 -25.234 1.00 85.06 88 ILE A N 1
ATOM 642 C CA . ILE A 1 88 ? -5.656 34.736 -25.118 1.00 85.06 88 ILE A CA 1
ATOM 643 C C . ILE A 1 88 ? -4.587 34.899 -26.206 1.00 85.06 88 ILE A C 1
ATOM 645 O O . ILE A 1 88 ? -3.395 34.881 -25.905 1.00 85.06 88 ILE A O 1
ATOM 649 N N . SER A 1 89 ? -5.003 35.086 -27.462 1.00 86.00 89 SER A N 1
ATOM 650 C CA . SER A 1 89 ? -4.091 35.164 -28.615 1.00 86.00 89 SER A CA 1
ATOM 651 C C . SER A 1 89 ? -3.234 36.434 -28.603 1.00 86.00 89 SER A C 1
ATOM 653 O O . SER A 1 89 ? -2.082 36.419 -29.032 1.00 86.00 89 SER A O 1
ATOM 655 N N . GLY A 1 90 ? -3.792 37.534 -28.098 1.00 83.19 90 GLY A N 1
ATOM 656 C CA . GLY A 1 90 ? -3.146 38.837 -27.991 1.00 83.19 90 GLY A CA 1
ATOM 657 C C . GLY A 1 90 ? -2.585 39.153 -26.605 1.00 83.19 90 GLY A C 1
ATOM 658 O O . GLY A 1 90 ? -2.216 40.302 -26.377 1.00 83.19 90 GLY A O 1
ATOM 659 N N . TYR A 1 91 ? -2.525 38.190 -25.677 1.00 83.12 91 TYR A N 1
ATOM 660 C CA . TYR A 1 91 ? -2.191 38.413 -24.260 1.00 83.12 91 TYR A CA 1
ATOM 661 C C . TYR A 1 91 ? -0.947 39.297 -24.048 1.00 83.12 91 TYR A C 1
ATOM 663 O O . TYR A 1 91 ? -0.979 40.271 -23.298 1.00 83.12 91 TYR A O 1
ATOM 671 N N . THR A 1 92 ? 0.145 39.013 -24.755 1.00 80.06 92 THR A N 1
ATOM 672 C CA . THR A 1 92 ? 1.407 39.763 -24.630 1.00 80.06 92 THR A CA 1
ATOM 673 C C . THR A 1 92 ? 1.293 41.217 -25.081 1.00 80.06 92 THR A C 1
ATOM 675 O O . THR A 1 92 ? 1.976 42.082 -24.539 1.00 80.06 92 THR A O 1
ATOM 678 N N . TRP A 1 93 ? 0.420 41.487 -26.052 1.00 82.56 93 TRP A N 1
ATOM 679 C CA . TRP A 1 93 ? 0.167 42.821 -26.579 1.00 82.56 93 TRP A CA 1
ATOM 680 C C . TRP A 1 93 ? -0.820 43.602 -25.707 1.00 82.56 93 TRP A C 1
ATOM 682 O O . TRP A 1 93 ? -0.551 44.752 -25.377 1.00 82.56 93 TRP A O 1
ATOM 692 N N . PHE A 1 94 ? -1.923 42.976 -25.286 1.00 79.19 94 PHE A N 1
ATOM 693 C CA . PHE A 1 94 ? -2.952 43.625 -24.466 1.00 79.19 94 PHE A CA 1
ATOM 694 C C . PHE A 1 94 ? -2.471 43.986 -23.058 1.00 79.19 94 PHE A C 1
ATOM 696 O O . PHE A 1 94 ? -2.911 44.995 -22.512 1.00 79.19 94 PHE A O 1
ATOM 703 N N . PHE A 1 95 ? -1.588 43.175 -22.470 1.00 79.69 95 PHE A N 1
ATOM 704 C CA . PHE A 1 95 ? -1.131 43.352 -21.088 1.00 79.69 95 PHE A CA 1
ATOM 705 C C . PHE A 1 95 ? 0.311 43.853 -20.972 1.00 79.69 95 PHE A C 1
ATOM 707 O O . PHE A 1 95 ? 0.872 43.805 -19.881 1.00 79.69 95 PHE A O 1
ATOM 714 N N . GLU A 1 96 ? 0.902 44.320 -22.078 1.0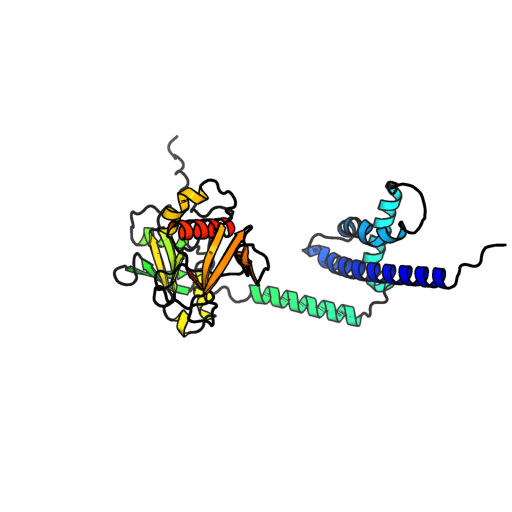0 79.56 96 GLU A N 1
ATOM 715 C CA . GLU A 1 96 ? 2.258 44.894 -22.122 1.00 79.56 96 GLU A CA 1
ATOM 716 C C . GLU A 1 96 ? 3.306 44.027 -21.398 1.00 79.56 96 GLU A C 1
ATOM 718 O O . GLU A 1 96 ? 4.162 44.521 -20.663 1.00 79.56 96 GLU A O 1
ATOM 723 N N . VAL A 1 97 ? 3.227 42.706 -21.587 1.00 77.75 97 VAL A N 1
ATOM 724 C CA . VAL A 1 97 ? 4.106 41.760 -20.891 1.00 77.75 97 VAL A CA 1
ATOM 725 C C . VAL A 1 97 ? 5.539 41.948 -21.379 1.00 77.75 97 VAL A C 1
ATOM 727 O O . VAL A 1 97 ? 5.812 41.848 -22.579 1.00 77.75 97 VAL A O 1
ATOM 730 N N . ASP A 1 98 ? 6.465 42.182 -20.448 1.00 80.00 98 ASP A N 1
ATOM 731 C CA . ASP A 1 98 ? 7.879 42.369 -20.768 1.00 80.00 98 ASP A CA 1
ATOM 732 C C . ASP A 1 98 ? 8.435 41.103 -21.457 1.00 80.00 98 ASP A C 1
ATOM 734 O O . ASP A 1 98 ? 8.360 40.000 -20.896 1.00 80.00 98 ASP A O 1
ATOM 738 N N . PRO A 1 99 ? 9.045 41.220 -22.652 1.00 78.69 99 PRO A N 1
ATOM 739 C CA . PRO A 1 99 ? 9.732 40.108 -23.303 1.00 78.69 99 PRO A CA 1
ATOM 740 C C . PRO A 1 99 ? 10.742 39.379 -22.400 1.00 78.69 99 PRO A C 1
ATOM 742 O O . PRO A 1 99 ? 10.938 38.170 -22.551 1.00 78.69 99 PRO A O 1
ATOM 745 N N . ALA A 1 100 ? 11.373 40.080 -21.450 1.00 76.44 100 ALA A N 1
ATOM 746 C CA . ALA A 1 100 ? 12.294 39.481 -20.485 1.00 76.44 100 ALA A CA 1
ATOM 747 C C . ALA A 1 100 ? 11.587 38.560 -19.474 1.00 76.44 100 ALA A C 1
ATOM 749 O O . ALA A 1 100 ? 12.159 37.549 -19.054 1.00 76.44 100 ALA A O 1
ATOM 750 N N . GLU A 1 101 ? 10.345 38.873 -19.102 1.00 76.62 101 GLU A N 1
ATOM 751 C CA . GLU A 1 101 ? 9.530 38.055 -18.204 1.00 76.62 101 GLU A CA 1
ATOM 752 C C . GLU A 1 101 ? 9.065 36.770 -18.901 1.00 76.62 101 GLU A C 1
ATOM 754 O O . GLU A 1 101 ? 9.200 35.682 -18.336 1.00 76.62 101 GLU A O 1
ATOM 759 N N . MET A 1 102 ? 8.671 36.859 -20.178 1.00 76.50 102 MET A N 1
ATOM 760 C CA . MET A 1 102 ? 8.382 35.678 -21.004 1.00 76.50 102 MET A CA 1
ATOM 761 C C . MET A 1 102 ? 9.589 34.745 -21.147 1.00 76.50 102 MET A C 1
ATOM 763 O O . MET A 1 102 ? 9.456 33.525 -21.063 1.00 76.50 102 MET A O 1
ATOM 767 N N . GLU A 1 103 ? 10.781 35.298 -21.363 1.00 80.56 103 GLU A N 1
ATOM 768 C CA . GLU A 1 103 ? 12.006 34.504 -21.477 1.00 80.56 103 GLU A CA 1
ATOM 769 C C . GLU A 1 103 ? 12.365 33.818 -20.148 1.00 80.56 103 GLU A C 1
ATOM 771 O O . GLU A 1 103 ? 12.821 32.671 -20.131 1.00 80.56 103 GLU A O 1
ATOM 776 N N . LYS A 1 104 ? 12.123 34.485 -19.015 1.00 79.31 104 LYS A N 1
ATOM 777 C CA . LYS A 1 104 ? 12.302 33.892 -17.685 1.00 79.31 104 LYS A CA 1
ATOM 778 C C . LYS A 1 104 ? 11.344 32.721 -17.464 1.00 79.31 104 LYS A C 1
ATOM 780 O O . LYS A 1 104 ? 11.797 31.668 -17.015 1.00 79.31 104 LYS A O 1
ATOM 785 N N . GLU A 1 105 ? 10.070 32.873 -17.813 1.00 75.06 105 GLU A N 1
ATOM 786 C CA . GLU A 1 105 ? 9.072 31.807 -17.676 1.00 75.06 105 GLU A CA 1
ATOM 787 C C . GLU A 1 105 ? 9.396 30.613 -18.584 1.00 75.06 105 GLU A C 1
ATOM 789 O O . GLU A 1 105 ? 9.410 29.470 -18.128 1.00 75.06 105 GLU A O 1
ATOM 794 N N . LYS A 1 106 ? 9.814 30.864 -19.834 1.00 79.12 106 LYS A N 1
ATOM 795 C CA . LYS A 1 106 ? 10.302 29.813 -20.745 1.00 79.12 106 LYS A CA 1
ATOM 796 C C . LYS A 1 106 ? 11.483 29.040 -20.164 1.00 79.12 106 LYS A C 1
ATOM 798 O O . LYS A 1 106 ? 11.537 27.819 -20.295 1.00 79.12 106 LYS A O 1
ATOM 803 N N . ARG A 1 107 ? 12.421 29.717 -19.492 1.00 81.81 107 ARG A N 1
ATOM 804 C CA . ARG A 1 107 ? 13.554 29.058 -18.819 1.00 81.81 107 ARG A CA 1
ATOM 805 C C . ARG A 1 107 ? 13.120 28.232 -17.614 1.00 81.81 107 ARG A C 1
ATOM 807 O O . ARG A 1 107 ? 13.661 27.146 -17.419 1.00 81.81 107 ARG A O 1
ATOM 814 N N . ILE A 1 108 ? 12.166 28.721 -16.820 1.00 80.56 108 ILE A N 1
ATOM 815 C CA . ILE A 1 108 ? 11.596 27.972 -15.690 1.00 80.56 108 ILE A CA 1
ATOM 816 C C . ILE A 1 108 ? 10.892 26.715 -16.206 1.00 80.56 108 ILE A C 1
ATOM 818 O O . ILE A 1 108 ? 11.151 25.623 -15.701 1.00 80.56 108 ILE A O 1
ATOM 822 N N . GLN A 1 109 ? 10.080 26.843 -17.255 1.00 72.88 109 GLN A N 1
ATOM 823 C CA . GLN A 1 109 ? 9.374 25.720 -17.861 1.00 72.88 109 GLN A CA 1
ATOM 824 C C . GLN A 1 109 ? 10.340 24.712 -18.494 1.00 72.88 109 GLN A C 1
ATOM 826 O O . GLN A 1 109 ? 10.215 23.514 -18.253 1.00 72.88 109 GLN A O 1
ATOM 831 N N . ALA A 1 110 ? 11.359 25.175 -19.223 1.00 81.75 110 ALA A N 1
ATOM 832 C CA . ALA A 1 110 ? 12.406 24.309 -19.762 1.00 81.75 110 ALA A CA 1
ATOM 833 C C . ALA A 1 110 ? 13.169 23.576 -18.647 1.00 81.75 110 ALA A C 1
ATOM 835 O O . ALA A 1 110 ? 13.474 22.395 -18.782 1.00 81.75 110 ALA A O 1
ATOM 836 N N . ALA A 1 111 ? 13.441 24.237 -17.518 1.00 81.38 111 ALA A N 1
ATOM 837 C CA . ALA A 1 111 ? 14.041 23.593 -16.354 1.00 81.38 111 ALA A CA 1
ATOM 838 C C . ALA A 1 111 ? 13.098 22.562 -15.705 1.00 81.38 111 ALA A C 1
ATOM 840 O O . ALA A 1 111 ? 13.566 21.508 -15.280 1.00 81.38 111 ALA A O 1
ATOM 841 N N . MET A 1 112 ? 11.786 22.819 -15.648 1.00 74.81 112 MET A N 1
ATOM 842 C CA . MET A 1 112 ? 10.794 21.850 -15.164 1.00 74.81 112 MET A CA 1
ATOM 843 C C . MET A 1 112 ? 10.675 20.633 -16.086 1.00 74.81 112 MET A C 1
ATOM 845 O O . MET A 1 112 ? 10.646 19.505 -15.591 1.00 74.81 112 MET A O 1
ATOM 849 N N . ASP A 1 113 ? 10.665 20.842 -17.403 1.00 76.00 113 ASP A N 1
ATOM 850 C CA . ASP A 1 113 ? 10.666 19.776 -18.408 1.00 76.00 113 ASP A CA 1
ATOM 851 C C . ASP A 1 113 ? 11.956 18.951 -18.297 1.00 76.00 113 ASP A C 1
ATOM 853 O O . ASP A 1 113 ? 11.885 17.732 -18.156 1.00 76.00 113 ASP A O 1
ATOM 857 N N . LEU A 1 114 ? 13.122 19.600 -18.201 1.00 80.25 114 LEU A N 1
ATOM 858 C CA . LEU A 1 114 ? 14.403 18.931 -17.954 1.00 80.25 114 LEU A CA 1
ATOM 859 C C . LEU A 1 114 ? 14.425 18.176 -16.624 1.00 80.25 114 LEU A C 1
ATOM 861 O O . LEU A 1 114 ? 14.999 17.099 -16.558 1.00 80.25 114 LEU A O 1
ATOM 865 N N . LEU A 1 115 ? 13.811 18.691 -15.556 1.00 74.25 115 LEU A N 1
ATOM 866 C CA . LEU A 1 115 ? 13.703 17.985 -14.274 1.00 74.25 115 LEU A CA 1
ATOM 867 C C . LEU A 1 115 ? 12.751 16.790 -14.358 1.00 74.25 115 LEU A C 1
ATOM 869 O O . LEU A 1 115 ? 13.004 15.764 -13.727 1.00 74.25 115 LEU A O 1
ATOM 873 N N . ARG A 1 116 ? 11.662 16.892 -15.123 1.00 67.62 116 ARG A N 1
ATOM 874 C CA . ARG A 1 116 ? 10.733 15.786 -15.379 1.00 67.62 116 ARG A CA 1
ATOM 875 C C . ARG A 1 116 ? 11.409 14.703 -16.216 1.00 67.62 116 ARG A C 1
ATOM 877 O O . ARG A 1 116 ? 11.350 13.533 -15.847 1.00 67.62 116 ARG A O 1
ATOM 884 N N . GLU A 1 117 ? 12.113 15.094 -17.271 1.00 66.38 117 GLU A N 1
ATOM 885 C CA . GLU A 1 117 ? 12.934 14.213 -18.099 1.00 66.38 117 GLU A CA 1
ATOM 886 C C . GLU A 1 117 ? 14.104 13.627 -17.311 1.00 66.38 117 GLU A C 1
ATOM 888 O O . GLU A 1 117 ? 14.366 12.441 -17.433 1.00 66.38 117 GLU A O 1
ATOM 893 N N . ALA A 1 118 ? 14.752 14.386 -16.425 1.00 58.59 118 ALA A N 1
ATOM 894 C CA . ALA A 1 118 ? 15.818 13.901 -15.549 1.00 58.59 118 ALA A CA 1
ATOM 895 C C . ALA A 1 118 ? 15.302 12.985 -14.430 1.00 58.59 118 ALA A C 1
ATOM 897 O O . ALA A 1 118 ? 16.037 12.110 -13.982 1.00 58.59 118 ALA A O 1
ATOM 898 N N . LYS A 1 119 ? 14.047 13.135 -13.983 1.00 52.94 119 LYS A N 1
ATOM 899 C CA . LYS A 1 119 ? 13.368 12.156 -13.116 1.00 52.94 119 LYS A CA 1
ATOM 900 C C . LYS A 1 119 ? 13.040 10.866 -13.872 1.00 52.94 119 LYS A C 1
ATOM 902 O O . LYS A 1 119 ? 13.142 9.797 -13.284 1.00 52.94 119 LYS A O 1
ATOM 907 N N . ILE A 1 120 ? 12.712 10.956 -15.163 1.00 51.84 120 ILE A N 1
ATOM 908 C CA . ILE A 1 120 ? 12.548 9.801 -16.065 1.00 51.84 120 ILE A CA 1
ATOM 909 C C . ILE A 1 120 ? 13.917 9.187 -16.434 1.00 51.84 120 ILE A C 1
ATOM 911 O O . ILE A 1 120 ? 14.025 7.978 -16.615 1.00 51.84 120 ILE A O 1
ATOM 915 N N . ALA A 1 121 ? 14.973 10.004 -16.485 1.00 42.72 121 ALA A N 1
ATOM 916 C CA . ALA A 1 121 ? 16.356 9.634 -16.776 1.00 42.72 121 ALA A CA 1
ATOM 917 C C . ALA A 1 121 ? 17.209 9.395 -15.517 1.00 42.72 121 ALA A C 1
ATOM 919 O O . ALA A 1 121 ? 18.424 9.195 -15.626 1.00 42.72 121 ALA A O 1
ATOM 920 N N . GLN A 1 122 ? 16.594 9.331 -14.326 1.00 48.38 122 GLN A N 1
ATOM 921 C CA . GLN A 1 122 ? 17.137 8.507 -13.250 1.00 48.38 122 GLN A CA 1
ATOM 922 C C . GLN A 1 122 ? 17.266 7.127 -13.875 1.00 48.38 122 GLN A C 1
ATOM 924 O O . GLN A 1 122 ? 16.249 6.524 -14.214 1.00 48.38 122 GLN A O 1
ATOM 929 N N . ARG A 1 123 ? 18.512 6.720 -14.163 1.00 47.25 123 ARG A N 1
ATOM 930 C CA . ARG A 1 123 ? 18.845 5.488 -14.889 1.00 47.25 123 ARG A CA 1
ATOM 931 C C . ARG A 1 123 ? 17.836 4.418 -14.482 1.00 47.25 123 ARG A C 1
ATOM 933 O O . ARG A 1 123 ? 17.712 4.235 -13.268 1.00 47.25 123 ARG A O 1
ATOM 940 N N . PRO A 1 124 ? 17.131 3.738 -15.414 1.00 50.62 124 PRO A N 1
ATOM 941 C CA . PRO A 1 124 ? 16.357 2.571 -15.026 1.00 50.62 124 PRO A CA 1
ATOM 942 C C . PRO A 1 124 ? 17.328 1.724 -14.223 1.00 50.62 124 PRO A C 1
ATOM 944 O O . PRO A 1 124 ? 18.392 1.366 -14.738 1.00 50.62 124 PRO A O 1
ATOM 947 N N . ALA A 1 125 ? 17.059 1.584 -12.924 1.00 54.94 125 ALA A N 1
ATOM 948 C CA . ALA A 1 125 ? 17.932 0.833 -12.055 1.00 54.94 125 ALA A CA 1
ATOM 949 C C . ALA A 1 125 ? 18.079 -0.516 -12.752 1.00 54.94 125 ALA A C 1
ATOM 951 O O . ALA A 1 125 ? 17.079 -1.188 -13.015 1.00 54.94 125 ALA A O 1
ATOM 952 N N . GLY A 1 126 ? 19.305 -0.829 -13.183 1.00 66.69 126 GLY A N 1
ATOM 953 C CA . GLY A 1 126 ? 19.591 -2.142 -13.734 1.00 66.69 126 GLY A CA 1
ATOM 954 C C . GLY A 1 126 ? 19.096 -3.175 -12.734 1.00 66.69 126 GLY A C 1
ATOM 955 O O . GLY A 1 126 ? 19.037 -2.884 -11.537 1.00 66.69 126 GLY A O 1
ATOM 956 N N . ASP A 1 127 ? 18.688 -4.341 -13.221 1.00 80.75 127 ASP A N 1
ATOM 957 C CA . ASP A 1 127 ? 18.052 -5.302 -12.335 1.00 80.75 127 ASP A CA 1
ATOM 958 C C . ASP A 1 127 ? 18.900 -5.554 -11.075 1.00 80.75 127 ASP A C 1
ATOM 960 O O . ASP A 1 127 ? 20.110 -5.788 -11.164 1.00 80.75 127 ASP A O 1
ATOM 964 N N . ILE A 1 128 ? 18.264 -5.510 -9.907 1.00 88.12 128 ILE A N 1
ATOM 965 C CA . ILE A 1 128 ? 18.945 -5.683 -8.621 1.00 88.12 128 ILE A CA 1
ATOM 966 C C . ILE A 1 128 ? 18.786 -7.135 -8.186 1.00 88.12 128 ILE A C 1
ATOM 968 O O . ILE A 1 128 ? 17.684 -7.678 -8.211 1.00 88.12 128 ILE A O 1
ATOM 972 N N . LEU A 1 129 ? 19.878 -7.778 -7.776 1.00 92.06 129 LEU A N 1
ATOM 973 C CA . LEU A 1 129 ? 19.807 -9.113 -7.191 1.00 92.06 129 LEU A CA 1
ATOM 974 C C . LEU A 1 129 ? 19.362 -9.003 -5.728 1.00 92.06 129 LEU A C 1
ATOM 976 O O . LEU A 1 129 ? 20.052 -8.384 -4.920 1.00 92.06 129 LEU A O 1
ATOM 980 N N . VAL A 1 130 ? 18.222 -9.603 -5.393 1.00 94.12 130 VAL A N 1
ATOM 981 C CA . VAL A 1 130 ? 17.625 -9.550 -4.052 1.00 94.12 130 VAL A CA 1
ATOM 982 C C . VAL A 1 130 ? 17.360 -10.961 -3.543 1.00 94.12 130 VAL A C 1
ATOM 984 O O . VAL A 1 130 ? 16.855 -11.808 -4.279 1.00 94.12 130 VAL A O 1
ATOM 987 N N . GLY A 1 131 ? 17.691 -11.206 -2.275 1.00 95.25 131 GLY A N 1
ATOM 988 C CA . GLY A 1 131 ? 17.316 -12.430 -1.574 1.00 95.25 131 GLY A CA 1
ATOM 989 C C . GLY A 1 131 ? 15.840 -12.395 -1.183 1.00 95.25 131 GLY A C 1
ATOM 990 O O . GLY A 1 131 ? 15.402 -11.482 -0.481 1.00 95.25 131 GLY A O 1
ATOM 991 N N . VAL A 1 132 ? 15.079 -13.386 -1.633 1.00 97.62 132 VAL A N 1
ATOM 992 C CA . VAL A 1 132 ? 13.656 -13.555 -1.338 1.00 97.62 132 VAL A CA 1
ATOM 993 C C . VAL A 1 132 ? 13.483 -14.843 -0.549 1.00 97.62 132 VAL A C 1
ATOM 995 O O . VAL A 1 132 ? 13.876 -15.920 -1.004 1.00 97.62 132 VAL A O 1
ATOM 998 N N . TYR A 1 133 ? 12.900 -14.728 0.640 1.00 97.94 133 TYR A N 1
ATOM 999 C CA . TYR A 1 133 ? 12.586 -15.880 1.472 1.00 97.94 133 TYR A CA 1
ATOM 1000 C C . TYR A 1 133 ? 11.274 -16.518 1.027 1.00 97.94 133 TYR A C 1
ATOM 1002 O O . TYR A 1 133 ? 10.391 -15.843 0.506 1.00 97.94 133 TYR A O 1
ATOM 1010 N N . VAL A 1 134 ? 11.132 -17.818 1.248 1.00 96.75 134 VAL A N 1
ATOM 1011 C CA . VAL A 1 134 ? 9.931 -18.589 0.928 1.00 96.75 134 VAL A CA 1
ATOM 1012 C C . VAL A 1 134 ? 9.483 -19.324 2.182 1.00 96.75 134 VAL A C 1
ATOM 1014 O O . VAL A 1 134 ? 10.272 -20.033 2.799 1.00 96.75 134 VAL A O 1
ATOM 1017 N N . TYR A 1 135 ? 8.218 -19.140 2.544 1.00 94.81 135 TYR A N 1
ATOM 1018 C CA . TYR A 1 135 ? 7.541 -19.528 3.782 1.00 94.81 135 TYR A CA 1
ATOM 1019 C C . TYR A 1 135 ? 8.029 -18.838 5.058 1.00 94.81 135 TYR A C 1
ATOM 1021 O O . TYR A 1 135 ? 7.217 -18.281 5.795 1.00 94.81 135 TYR A O 1
ATOM 1029 N N . SER A 1 136 ? 9.331 -18.866 5.337 1.00 93.25 136 SER A N 1
ATOM 1030 C CA . SER A 1 136 ? 9.905 -18.243 6.529 1.00 93.25 136 SER A CA 1
ATOM 1031 C C . SER A 1 136 ? 11.376 -17.909 6.331 1.00 93.25 136 SER A C 1
ATOM 1033 O O . SER A 1 136 ? 12.100 -18.610 5.625 1.00 93.25 136 SER A O 1
ATOM 1035 N N . LYS A 1 137 ? 11.830 -16.861 7.017 1.00 91.75 137 LYS A N 1
ATOM 1036 C CA . LYS A 1 137 ? 13.250 -16.535 7.126 1.00 91.75 137 LYS A CA 1
ATOM 1037 C C . LYS A 1 137 ? 14.035 -17.568 7.942 1.00 91.75 137 LYS A C 1
ATOM 1039 O O . LYS A 1 137 ? 15.203 -17.797 7.646 1.00 91.75 137 LYS A O 1
ATOM 1044 N N . ASP A 1 138 ? 13.406 -18.181 8.944 1.00 91.31 138 ASP A N 1
ATOM 1045 C CA . ASP A 1 138 ? 14.097 -19.014 9.935 1.00 91.31 138 ASP A CA 1
ATOM 1046 C C . ASP A 1 138 ? 14.246 -20.475 9.489 1.00 91.31 138 ASP A C 1
ATOM 1048 O O . ASP A 1 138 ? 15.261 -21.110 9.767 1.00 91.31 138 ASP A O 1
ATOM 1052 N N . TRP A 1 139 ? 13.243 -21.017 8.792 1.00 91.44 139 TRP A N 1
ATOM 1053 C CA . TRP A 1 139 ? 13.201 -22.429 8.378 1.00 91.44 139 TRP A CA 1
ATOM 1054 C C . TRP A 1 139 ? 12.933 -22.641 6.884 1.00 91.44 139 TRP A C 1
ATOM 1056 O O . TRP A 1 139 ? 12.954 -23.776 6.411 1.00 91.44 139 TRP A O 1
ATOM 1066 N N . GLY A 1 140 ? 12.645 -21.570 6.145 1.00 90.06 140 GLY A N 1
ATOM 1067 C CA . GLY A 1 140 ? 12.294 -21.635 4.734 1.00 90.06 140 GLY A CA 1
ATOM 1068 C C . GLY A 1 140 ? 13.495 -21.627 3.788 1.00 90.06 140 GLY A C 1
ATOM 1069 O O . GLY A 1 140 ? 14.648 -21.813 4.179 1.00 90.06 140 GLY A O 1
ATOM 1070 N N . HIS A 1 141 ? 13.215 -21.392 2.507 1.00 90.25 141 HIS A N 1
ATOM 1071 C CA . HIS A 1 141 ? 14.247 -21.240 1.479 1.00 90.25 141 HIS A CA 1
ATOM 1072 C C . HIS A 1 141 ? 14.555 -19.765 1.243 1.00 90.25 141 HIS A C 1
ATOM 1074 O O . HIS A 1 141 ? 13.656 -18.936 1.302 1.00 90.25 141 HIS A O 1
ATOM 1080 N N . CYS A 1 142 ? 15.802 -19.441 0.907 1.00 95.69 142 CYS A N 1
ATOM 1081 C CA . CYS A 1 142 ? 16.169 -18.132 0.377 1.00 95.69 142 CYS A CA 1
ATOM 1082 C C . CYS A 1 142 ? 16.657 -18.310 -1.058 1.00 95.69 142 CYS A C 1
ATOM 1084 O O . CYS A 1 142 ? 17.568 -19.102 -1.311 1.00 95.69 142 CYS A O 1
ATOM 1086 N N . ILE A 1 143 ? 16.039 -17.595 -1.994 1.00 95.19 143 ILE A N 1
ATOM 1087 C CA . ILE A 1 143 ? 16.435 -17.587 -3.400 1.00 95.19 143 ILE A CA 1
ATOM 1088 C C . ILE A 1 143 ? 16.884 -16.191 -3.809 1.00 95.19 143 ILE A C 1
ATOM 1090 O O . ILE A 1 143 ? 16.310 -15.190 -3.391 1.00 95.19 143 ILE A O 1
ATOM 1094 N N . ASN A 1 144 ? 17.910 -16.116 -4.650 1.00 94.94 144 ASN A N 1
ATOM 1095 C CA . ASN A 1 144 ? 18.347 -14.849 -5.219 1.00 94.94 144 ASN A CA 1
ATOM 1096 C C . ASN A 1 144 ? 17.593 -14.601 -6.522 1.00 94.94 144 ASN A C 1
ATOM 1098 O O . ASN A 1 144 ? 17.708 -15.387 -7.463 1.00 94.94 144 ASN A O 1
ATOM 1102 N N . VAL A 1 145 ? 16.850 -13.500 -6.577 1.00 94.62 145 VAL A N 1
ATOM 1103 C CA . VAL A 1 145 ? 16.035 -13.126 -7.732 1.00 94.62 145 VAL A CA 1
ATOM 1104 C C . VAL A 1 145 ? 16.514 -11.797 -8.296 1.00 94.62 145 VAL A C 1
ATOM 1106 O O . VAL A 1 145 ? 16.785 -10.847 -7.563 1.00 94.62 145 VAL A O 1
ATOM 1109 N N . LYS A 1 146 ? 16.624 -11.731 -9.622 1.00 93.06 146 LYS A N 1
ATOM 1110 C CA . LYS A 1 146 ? 16.971 -10.518 -10.363 1.00 93.06 146 LYS A CA 1
ATOM 1111 C C . LYS A 1 146 ? 15.710 -9.665 -10.543 1.00 93.06 146 LYS A C 1
ATOM 1113 O O . LYS A 1 146 ? 14.867 -9.984 -11.377 1.00 93.06 146 LYS A O 1
ATOM 1118 N N . LEU A 1 147 ? 15.558 -8.617 -9.735 1.00 93.56 147 LEU A N 1
ATOM 1119 C CA . LEU A 1 147 ? 14.406 -7.717 -9.764 1.00 93.56 147 LEU A CA 1
ATOM 1120 C C . LEU A 1 147 ? 14.543 -6.671 -10.868 1.00 93.56 147 LEU A C 1
ATOM 1122 O O . LEU A 1 147 ? 15.348 -5.752 -10.741 1.00 93.56 147 LEU A O 1
ATOM 1126 N N . SER A 1 148 ? 13.732 -6.794 -11.919 1.00 90.31 148 SER A N 1
ATOM 1127 C CA . SER A 1 148 ? 13.593 -5.769 -12.956 1.00 90.31 148 SER A CA 1
ATOM 1128 C C . SER A 1 148 ? 12.519 -4.735 -12.584 1.00 90.31 148 SER A C 1
ATOM 1130 O O . SER A 1 148 ? 11.607 -5.054 -11.811 1.00 90.31 148 SER A O 1
ATOM 1132 N N . PRO A 1 149 ? 12.550 -3.516 -13.158 1.00 88.94 149 PRO A N 1
ATOM 1133 C CA . PRO A 1 149 ? 11.516 -2.501 -12.922 1.00 88.94 149 PRO A CA 1
ATOM 1134 C C . PRO A 1 149 ? 10.092 -2.952 -13.279 1.00 88.94 149 PRO A C 1
ATOM 1136 O O . PRO A 1 149 ? 9.126 -2.442 -12.720 1.00 88.94 149 PRO A O 1
ATOM 1139 N N . ALA A 1 150 ? 9.957 -3.915 -14.196 1.00 88.69 150 ALA A N 1
ATOM 1140 C CA . ALA A 1 150 ? 8.673 -4.455 -14.635 1.00 88.69 150 ALA A CA 1
ATOM 1141 C C . ALA A 1 150 ? 8.173 -5.633 -13.778 1.00 88.69 150 ALA A C 1
ATOM 1143 O O . ALA A 1 150 ? 7.042 -6.082 -13.965 1.00 88.69 150 ALA A O 1
ATOM 1144 N N . MET A 1 151 ? 8.991 -6.175 -12.867 1.00 94.62 151 MET A N 1
ATOM 1145 C CA . MET A 1 151 ? 8.576 -7.329 -12.076 1.00 94.62 151 MET A CA 1
ATOM 1146 C C . MET A 1 151 ? 7.595 -6.927 -10.972 1.00 94.62 151 MET A C 1
ATOM 1148 O O . MET A 1 151 ? 7.947 -6.248 -10.004 1.00 94.62 151 MET A O 1
ATOM 1152 N N . THR A 1 152 ? 6.360 -7.407 -11.111 1.00 96.44 152 THR A N 1
ATOM 1153 C CA . THR A 1 152 ? 5.305 -7.257 -10.107 1.00 96.44 152 THR A CA 1
ATOM 1154 C C . THR A 1 152 ? 5.388 -8.333 -9.026 1.00 96.44 152 THR A C 1
ATOM 1156 O O . THR A 1 152 ? 5.996 -9.389 -9.229 1.00 96.44 152 THR A O 1
ATOM 1159 N N . ALA A 1 153 ? 4.740 -8.104 -7.881 1.00 96.88 153 ALA A N 1
ATOM 1160 C CA . ALA A 1 153 ? 4.666 -9.089 -6.802 1.00 96.88 153 ALA A CA 1
ATOM 1161 C C . ALA A 1 153 ? 4.033 -10.412 -7.269 1.00 96.88 153 ALA A C 1
ATOM 1163 O O . ALA A 1 153 ? 4.539 -11.489 -6.954 1.00 96.88 153 ALA A O 1
ATOM 1164 N N . GLY A 1 154 ? 2.986 -10.348 -8.098 1.00 95.25 154 GLY A N 1
ATOM 1165 C CA . GLY A 1 154 ? 2.365 -11.537 -8.685 1.00 95.25 154 GLY A CA 1
ATOM 1166 C C . GLY A 1 154 ? 3.309 -12.305 -9.617 1.00 95.25 154 GLY A C 1
ATOM 1167 O O . GLY A 1 154 ? 3.369 -13.535 -9.562 1.00 95.25 154 GLY A O 1
ATOM 1168 N N . ALA A 1 155 ? 4.092 -11.595 -10.437 1.00 95.25 155 ALA A N 1
ATOM 1169 C CA . ALA A 1 155 ? 5.094 -12.214 -11.304 1.00 95.25 155 ALA A CA 1
ATOM 1170 C C . ALA A 1 155 ? 6.224 -12.871 -10.494 1.00 95.25 155 ALA A C 1
ATOM 1172 O O . ALA A 1 155 ? 6.637 -13.985 -10.818 1.00 95.25 155 ALA A O 1
ATOM 1173 N N . LEU A 1 156 ? 6.670 -12.226 -9.410 1.00 96.38 156 LEU A N 1
ATOM 1174 C CA . LEU A 1 156 ? 7.676 -12.767 -8.496 1.00 96.38 156 LEU A CA 1
ATOM 1175 C C . LEU A 1 156 ? 7.187 -14.038 -7.780 1.00 96.38 156 LEU A C 1
ATOM 1177 O O . LEU A 1 156 ? 7.918 -15.032 -7.738 1.00 96.38 156 LEU A O 1
ATOM 1181 N N . CYS A 1 157 ? 5.948 -14.043 -7.272 1.00 95.25 157 CYS A N 1
ATOM 1182 C CA . CYS A 1 157 ? 5.308 -15.248 -6.733 1.00 95.25 157 CYS A CA 1
ATOM 1183 C C . CYS A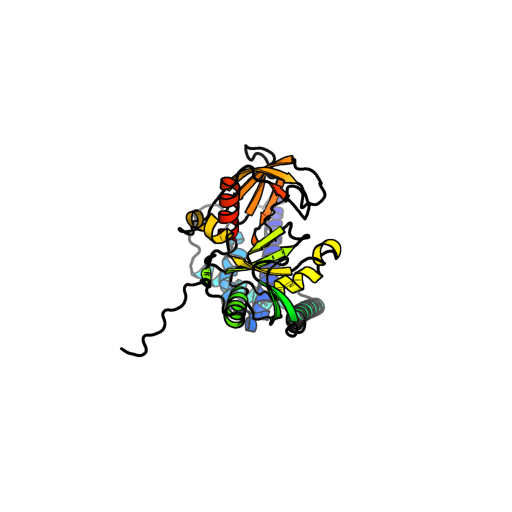 1 157 ? 5.305 -16.378 -7.768 1.00 95.25 157 CYS A C 1
ATOM 1185 O O . CYS A 1 157 ? 5.825 -17.460 -7.497 1.00 95.25 157 CYS A O 1
ATOM 1187 N N . LYS A 1 158 ? 4.788 -16.116 -8.978 1.00 94.31 158 LYS A N 1
ATOM 1188 C CA . LYS A 1 158 ? 4.721 -17.108 -10.062 1.00 94.31 158 LYS A CA 1
ATOM 1189 C C . LYS A 1 158 ? 6.093 -17.698 -10.385 1.00 94.31 158 LYS A C 1
ATOM 1191 O O . LYS A 1 158 ? 6.233 -18.917 -10.448 1.00 94.31 158 LYS A O 1
ATOM 1196 N N . HIS A 1 159 ? 7.092 -16.836 -10.572 1.00 93.94 159 HIS A N 1
ATOM 1197 C CA . HIS A 1 159 ? 8.460 -17.231 -10.896 1.00 93.94 159 HIS A CA 1
ATOM 1198 C C . HIS A 1 159 ? 9.055 -18.142 -9.817 1.00 93.94 159 HIS A C 1
ATOM 1200 O O . HIS A 1 159 ? 9.562 -19.220 -10.121 1.00 93.94 159 HIS A O 1
ATOM 1206 N N . THR A 1 160 ? 8.919 -17.745 -8.551 1.00 94.38 160 THR A N 1
ATOM 1207 C CA . THR A 1 160 ? 9.470 -18.480 -7.407 1.00 94.38 160 THR A CA 1
ATOM 1208 C C . THR A 1 160 ? 8.794 -19.837 -7.226 1.00 94.38 160 THR A C 1
ATOM 1210 O O . THR A 1 160 ? 9.465 -20.849 -7.026 1.00 94.38 160 THR A O 1
ATOM 1213 N N . MET A 1 161 ? 7.465 -19.883 -7.351 1.00 93.50 161 MET A N 1
ATOM 1214 C CA . MET A 1 161 ? 6.698 -21.127 -7.252 1.00 93.50 161 MET A CA 1
ATOM 1215 C C . MET A 1 161 ? 7.070 -22.117 -8.358 1.00 93.50 161 MET A C 1
ATOM 1217 O O . MET A 1 161 ? 7.207 -23.308 -8.084 1.00 93.50 161 MET A O 1
ATOM 1221 N N . GLN A 1 162 ? 7.288 -21.637 -9.586 1.00 93.62 162 GLN A N 1
ATOM 1222 C CA . GLN A 1 162 ? 7.760 -22.465 -10.699 1.00 93.62 162 GLN A CA 1
ATOM 1223 C C . GLN A 1 162 ? 9.188 -22.970 -10.467 1.00 93.62 162 GLN A C 1
ATOM 1225 O O . GLN A 1 162 ? 9.450 -24.157 -10.647 1.00 93.62 162 GLN A O 1
ATOM 1230 N N . GLN A 1 163 ? 10.094 -22.093 -10.026 1.00 93.56 163 GLN A N 1
ATOM 1231 C CA . GLN A 1 163 ? 11.496 -22.430 -9.775 1.00 93.56 163 GLN A CA 1
ATOM 1232 C C . GLN A 1 163 ? 11.658 -23.487 -8.675 1.00 93.56 163 GLN A C 1
ATOM 1234 O O . GLN A 1 163 ? 12.492 -24.381 -8.800 1.00 93.56 163 GLN A O 1
ATOM 1239 N N . LEU A 1 164 ? 10.860 -23.396 -7.608 1.00 93.06 164 LEU A N 1
ATOM 1240 C CA . LEU A 1 164 ? 10.905 -24.314 -6.465 1.00 93.06 164 LEU A CA 1
ATOM 1241 C C . LEU A 1 164 ? 9.894 -25.467 -6.563 1.00 93.06 164 LEU A C 1
ATOM 1243 O O . LEU A 1 164 ? 9.800 -26.274 -5.642 1.00 93.06 164 LEU A O 1
ATOM 1247 N N . ASN A 1 165 ? 9.145 -25.562 -7.668 1.00 93.44 165 ASN A N 1
ATOM 1248 C CA . ASN A 1 165 ? 8.106 -26.573 -7.890 1.00 93.44 165 ASN A CA 1
ATOM 1249 C C . ASN A 1 165 ? 7.056 -26.642 -6.754 1.00 93.44 165 ASN A C 1
ATOM 1251 O O . ASN A 1 165 ? 6.596 -27.723 -6.373 1.00 93.44 165 ASN A O 1
ATOM 1255 N N . ILE A 1 166 ? 6.667 -25.482 -6.221 1.00 92.31 166 ILE A N 1
ATOM 1256 C CA . ILE A 1 166 ? 5.646 -25.351 -5.173 1.00 92.31 166 ILE A CA 1
ATOM 1257 C C . ILE A 1 166 ? 4.272 -25.670 -5.768 1.00 92.31 166 ILE A C 1
ATOM 1259 O O . ILE A 1 166 ? 3.915 -25.170 -6.834 1.00 92.31 166 ILE A O 1
ATOM 1263 N N . LYS A 1 167 ? 3.498 -26.515 -5.077 1.00 91.00 167 LYS A N 1
ATOM 1264 C CA . LYS A 1 167 ? 2.184 -27.001 -5.539 1.00 91.00 167 LYS A CA 1
ATOM 1265 C C . LYS A 1 167 ? 0.990 -26.205 -5.009 1.00 91.00 167 LYS A C 1
ATOM 1267 O O . LYS A 1 167 ? -0.142 -26.523 -5.360 1.00 91.00 167 LYS A O 1
ATOM 1272 N N . GLU A 1 168 ? 1.238 -25.190 -4.189 1.00 88.81 168 GLU A N 1
ATOM 1273 C CA . GLU A 1 168 ? 0.189 -24.306 -3.685 1.00 88.81 168 GLU A CA 1
ATOM 1274 C C . GLU A 1 168 ? -0.500 -23.540 -4.829 1.00 88.81 168 GLU A C 1
ATOM 1276 O O . GLU A 1 168 ? 0.141 -23.220 -5.835 1.00 88.81 168 GLU A O 1
ATOM 1281 N N . PRO A 1 169 ? -1.795 -23.206 -4.701 1.00 87.62 169 PRO A N 1
ATOM 1282 C CA . PRO A 1 169 ? -2.466 -22.329 -5.650 1.00 87.62 169 PRO A CA 1
ATOM 1283 C C . PRO A 1 169 ? -1.824 -20.936 -5.671 1.00 87.62 169 PRO A C 1
ATOM 1285 O O . PRO A 1 169 ? -1.607 -20.324 -4.626 1.00 87.62 169 PRO A O 1
ATOM 1288 N N . ILE A 1 170 ? -1.561 -20.391 -6.863 1.00 84.94 170 ILE A N 1
ATOM 1289 C CA . ILE A 1 170 ? -0.910 -19.076 -7.010 1.00 84.94 170 ILE A CA 1
ATOM 1290 C C . ILE A 1 170 ? -1.687 -17.942 -6.333 1.00 84.94 170 ILE A C 1
ATOM 1292 O O . ILE A 1 170 ? -1.092 -17.015 -5.796 1.00 84.94 170 ILE A O 1
ATOM 1296 N N . ASN A 1 171 ? -3.015 -18.038 -6.311 1.00 84.69 171 ASN A N 1
ATOM 1297 C CA . ASN A 1 171 ? -3.901 -17.070 -5.675 1.00 84.69 171 ASN A CA 1
ATOM 1298 C C . ASN A 1 171 ? -3.881 -17.129 -4.139 1.00 84.69 171 ASN A C 1
ATOM 1300 O O . ASN A 1 171 ? -4.447 -16.242 -3.509 1.00 84.69 171 ASN A O 1
ATOM 1304 N N . LYS A 1 172 ? -3.235 -18.140 -3.545 1.00 88.94 172 LYS A N 1
ATOM 1305 C CA . LYS A 1 172 ? -3.034 -18.259 -2.095 1.00 88.94 172 LYS A CA 1
ATOM 1306 C C . LYS A 1 172 ? -1.670 -17.769 -1.624 1.00 88.94 172 LYS A C 1
ATOM 1308 O O . LYS A 1 172 ? -1.450 -17.684 -0.422 1.00 88.94 172 LYS A O 1
ATOM 1313 N N . MET A 1 173 ? -0.759 -17.446 -2.538 1.00 92.44 173 MET A N 1
ATOM 1314 C CA . MET A 1 173 ? 0.596 -17.007 -2.208 1.00 92.44 173 MET A CA 1
ATOM 1315 C C . MET A 1 173 ? 0.745 -15.511 -2.464 1.00 92.44 173 MET A C 1
ATOM 1317 O O . MET A 1 173 ? 0.302 -15.000 -3.492 1.00 92.44 173 MET A O 1
ATOM 1321 N N . ALA A 1 174 ? 1.427 -14.808 -1.566 1.00 95.56 174 ALA A N 1
ATOM 1322 C CA . ALA A 1 174 ? 1.769 -13.404 -1.754 1.00 95.56 174 ALA A CA 1
ATOM 1323 C C . ALA A 1 174 ? 3.211 -13.121 -1.344 1.00 95.56 174 ALA A C 1
ATOM 1325 O O . ALA A 1 174 ? 3.790 -13.823 -0.513 1.00 95.56 174 ALA A O 1
ATOM 1326 N N . VAL A 1 175 ? 3.772 -12.067 -1.933 1.00 97.75 175 VAL A N 1
ATOM 1327 C CA . VAL A 1 175 ? 5.024 -11.472 -1.471 1.00 97.75 175 VAL A CA 1
ATOM 1328 C C . VAL A 1 175 ? 4.680 -10.567 -0.297 1.00 97.75 175 VAL A C 1
ATOM 1330 O O . VAL A 1 175 ? 3.859 -9.670 -0.438 1.00 97.75 175 VAL A O 1
ATOM 1333 N N . PHE A 1 176 ? 5.313 -10.780 0.842 1.00 98.06 176 PHE A N 1
ATOM 1334 C CA . PHE A 1 176 ? 5.235 -9.914 2.005 1.00 98.06 176 PHE A CA 1
ATOM 1335 C C . PHE A 1 176 ? 6.488 -9.051 2.080 1.00 98.06 176 PHE A C 1
ATOM 1337 O O . PHE A 1 176 ? 7.608 -9.547 1.938 1.00 98.06 176 PHE A O 1
ATOM 1344 N N . GLU A 1 177 ? 6.287 -7.764 2.330 1.00 97.75 177 GLU A N 1
ATOM 1345 C CA . GLU A 1 177 ? 7.329 -6.868 2.816 1.00 97.75 177 GLU A CA 1
ATOM 1346 C C . GLU A 1 177 ? 7.364 -6.995 4.338 1.00 97.75 177 GLU A C 1
ATOM 1348 O O . GLU A 1 177 ? 6.389 -6.649 5.004 1.00 97.75 177 GLU A O 1
ATOM 1353 N N . VAL A 1 178 ? 8.467 -7.518 4.874 1.00 96.44 178 VAL A N 1
ATOM 1354 C CA . VAL A 1 178 ? 8.660 -7.716 6.314 1.00 96.44 178 VAL A CA 1
ATOM 1355 C C . VAL A 1 178 ? 9.724 -6.749 6.806 1.00 96.44 178 VAL A C 1
ATOM 1357 O O . VAL A 1 178 ? 10.814 -6.684 6.234 1.00 96.44 178 VAL A O 1
ATOM 1360 N N . VAL A 1 179 ? 9.410 -5.999 7.860 1.00 94.06 179 VAL A N 1
ATOM 1361 C CA . VAL A 1 179 ? 10.243 -4.911 8.389 1.00 94.06 179 VAL A CA 1
ATOM 1362 C C . VAL A 1 179 ? 10.330 -4.968 9.916 1.00 94.06 179 VAL A C 1
ATOM 1364 O O . VAL A 1 179 ? 9.677 -5.791 10.561 1.00 94.06 179 VAL A O 1
ATOM 1367 N N . CYS A 1 180 ? 11.171 -4.110 10.502 1.00 89.75 180 CYS A N 1
ATOM 1368 C CA . CYS A 1 180 ? 11.321 -3.974 11.957 1.00 89.75 180 CYS A CA 1
ATOM 1369 C C . CYS A 1 180 ? 11.577 -5.314 12.672 1.00 89.75 180 CYS A C 1
ATOM 1371 O O . CYS A 1 180 ? 10.853 -5.678 13.587 1.00 89.75 180 CYS A O 1
ATOM 1373 N N . ASP A 1 181 ? 12.589 -6.078 12.254 1.00 89.38 181 ASP A N 1
ATOM 1374 C CA . ASP A 1 181 ? 12.941 -7.353 12.905 1.00 89.38 181 ASP A CA 1
ATOM 1375 C C . ASP A 1 181 ? 11.756 -8.344 13.002 1.00 89.38 181 ASP A C 1
ATOM 1377 O O . ASP A 1 181 ? 11.586 -9.045 14.001 1.00 89.38 181 ASP A O 1
ATOM 1381 N N . GLN A 1 182 ? 10.954 -8.424 11.931 1.00 91.56 182 GLN A N 1
ATOM 1382 C CA . GLN A 1 182 ? 9.764 -9.285 11.809 1.00 91.56 182 GLN A CA 1
ATOM 1383 C C . GLN A 1 182 ? 8.564 -8.863 12.670 1.00 91.56 182 GLN A C 1
ATOM 1385 O O . GLN A 1 182 ? 7.595 -9.610 12.775 1.00 91.56 182 GLN A O 1
ATOM 1390 N N . ASP A 1 183 ? 8.613 -7.689 13.301 1.00 90.44 183 ASP A N 1
ATOM 1391 C CA . ASP A 1 183 ? 7.476 -7.149 14.050 1.00 90.44 183 ASP A CA 1
ATOM 1392 C C . ASP A 1 183 ? 6.324 -6.701 13.158 1.00 90.44 183 ASP A C 1
ATOM 1394 O O . ASP A 1 183 ? 5.171 -6.720 13.593 1.00 90.44 183 ASP A O 1
ATOM 1398 N N . LEU A 1 184 ? 6.658 -6.247 11.950 1.00 93.75 184 LEU A N 1
ATOM 1399 C CA . LEU A 1 184 ? 5.740 -5.607 11.028 1.00 93.75 184 LEU A CA 1
ATOM 1400 C C . LEU A 1 184 ? 5.821 -6.262 9.659 1.00 93.75 184 LEU A C 1
ATOM 1402 O O . LEU A 1 184 ? 6.909 -6.526 9.143 1.00 93.75 184 LEU A O 1
ATOM 1406 N N . GLU A 1 185 ? 4.667 -6.455 9.039 1.00 95.81 185 GLU A N 1
ATOM 1407 C CA . GLU A 1 185 ? 4.594 -6.935 7.670 1.00 95.81 185 GLU A CA 1
ATOM 1408 C C . GLU A 1 185 ? 3.362 -6.425 6.933 1.00 95.81 185 GLU A C 1
ATOM 1410 O O . GLU A 1 185 ? 2.360 -6.035 7.534 1.00 95.81 185 GLU A O 1
ATOM 1415 N N . ARG A 1 186 ? 3.437 -6.430 5.603 1.00 95.75 186 ARG A N 1
ATOM 1416 C CA . ARG A 1 186 ? 2.273 -6.229 4.738 1.00 95.75 186 ARG A CA 1
ATOM 1417 C C . ARG A 1 186 ? 2.351 -7.131 3.505 1.00 95.75 186 ARG A C 1
ATOM 1419 O O . ARG A 1 186 ? 3.452 -7.307 2.970 1.00 95.75 186 ARG A O 1
ATOM 1426 N N . PRO A 1 187 ? 1.228 -7.694 3.030 1.00 96.12 187 PRO A N 1
ATOM 1427 C CA . PRO A 1 187 ? 1.184 -8.327 1.726 1.00 96.12 187 PRO A CA 1
ATOM 1428 C C . PRO A 1 187 ? 1.295 -7.247 0.648 1.00 96.12 187 PRO A C 1
ATOM 1430 O O . PRO A 1 187 ? 0.633 -6.213 0.718 1.00 96.12 187 PRO A O 1
ATOM 1433 N N . LEU A 1 188 ? 2.121 -7.497 -0.359 1.00 96.69 188 LEU A N 1
ATOM 1434 C CA . LEU A 1 188 ? 2.141 -6.703 -1.577 1.00 96.69 188 LEU A CA 1
ATOM 1435 C C . LEU A 1 188 ? 0.989 -7.144 -2.474 1.00 96.69 188 LEU A C 1
ATOM 1437 O O . LEU A 1 188 ? 0.809 -8.336 -2.742 1.00 96.69 188 LEU A O 1
ATOM 1441 N N . HIS A 1 189 ? 0.242 -6.178 -2.989 1.00 95.00 189 HIS A N 1
ATOM 1442 C CA . HIS A 1 189 ? -0.748 -6.408 -4.019 1.00 95.00 189 HIS A CA 1
ATOM 1443 C C . HIS A 1 189 ? -0.087 -6.975 -5.276 1.00 95.00 189 HIS A C 1
ATOM 1445 O O . HIS A 1 189 ? 1.015 -6.586 -5.664 1.00 95.00 189 HIS A O 1
ATOM 1451 N N . HIS A 1 190 ? -0.772 -7.890 -5.962 1.00 94.38 190 HIS A N 1
ATOM 1452 C CA . HIS A 1 190 ? -0.192 -8.649 -7.072 1.00 94.38 190 HIS A CA 1
ATOM 1453 C C . HIS A 1 190 ? 0.325 -7.771 -8.232 1.00 94.38 190 HIS A C 1
ATOM 1455 O O . HIS A 1 190 ? 1.160 -8.225 -9.019 1.00 94.38 190 HIS A O 1
ATOM 1461 N N . SER A 1 191 ? -0.169 -6.533 -8.357 1.00 94.12 191 SER A N 1
ATOM 1462 C CA . SER A 1 191 ? 0.263 -5.554 -9.361 1.00 94.12 191 SER A CA 1
ATOM 1463 C C . SER A 1 191 ? 1.376 -4.610 -8.893 1.00 94.12 191 SER A C 1
ATOM 1465 O O . SER A 1 191 ? 1.881 -3.851 -9.715 1.00 94.12 191 SER A O 1
ATOM 1467 N N . GLU A 1 192 ? 1.742 -4.603 -7.608 1.00 95.00 192 GLU A N 1
ATOM 1468 C CA . GLU A 1 192 ? 2.781 -3.705 -7.094 1.00 95.00 192 GLU A CA 1
ATOM 1469 C C . GLU A 1 192 ? 4.155 -4.058 -7.691 1.00 95.00 192 GLU A C 1
ATOM 1471 O O . GLU A 1 192 ? 4.525 -5.239 -7.719 1.00 95.00 192 GLU A O 1
ATOM 1476 N N . PRO A 1 193 ? 4.939 -3.063 -8.150 1.00 95.25 193 PRO A N 1
ATOM 1477 C CA . PRO A 1 193 ? 6.307 -3.274 -8.609 1.00 95.25 193 PRO A CA 1
ATOM 1478 C C . PRO A 1 193 ? 7.238 -3.537 -7.419 1.00 95.25 193 PRO A C 1
ATOM 1480 O O . PRO A 1 193 ? 7.444 -2.676 -6.561 1.00 95.25 193 PRO A O 1
ATOM 1483 N N . VAL A 1 194 ? 7.853 -4.721 -7.383 1.00 96.75 194 VAL A N 1
ATOM 1484 C CA . VAL A 1 194 ? 8.663 -5.159 -6.231 1.00 96.75 194 VAL A CA 1
ATOM 1485 C C . VAL A 1 194 ? 9.937 -4.329 -6.087 1.00 96.75 194 VAL A C 1
ATOM 1487 O O . VAL A 1 194 ? 10.363 -4.025 -4.974 1.00 96.75 194 VAL A O 1
ATOM 1490 N N . LEU A 1 195 ? 10.539 -3.917 -7.207 1.00 93.94 195 LEU A N 1
ATOM 1491 C CA . LEU A 1 195 ? 11.755 -3.106 -7.183 1.00 93.94 195 LEU A CA 1
ATOM 1492 C C . LEU A 1 195 ? 11.534 -1.775 -6.447 1.00 93.94 195 LEU A C 1
ATOM 1494 O O . LEU A 1 195 ? 12.380 -1.373 -5.651 1.00 93.94 195 LEU A O 1
ATOM 1498 N N . SER A 1 196 ? 10.381 -1.130 -6.649 1.00 92.38 196 SER A N 1
ATOM 1499 C CA . SER A 1 196 ? 10.030 0.119 -5.964 1.00 92.38 196 SER A CA 1
ATOM 1500 C C . SER A 1 196 ? 9.949 -0.058 -4.448 1.00 92.38 196 SER A C 1
ATOM 1502 O O . SER A 1 196 ? 10.359 0.833 -3.708 1.00 92.38 196 SER A O 1
ATOM 1504 N N . VAL A 1 197 ? 9.473 -1.216 -3.979 1.00 94.56 197 VAL A N 1
ATOM 1505 C CA . VAL A 1 197 ? 9.415 -1.555 -2.549 1.00 94.56 197 VAL A CA 1
ATOM 1506 C C . VAL A 1 197 ? 10.821 -1.665 -1.959 1.00 94.56 197 VAL A C 1
ATOM 1508 O O . VAL A 1 197 ? 11.114 -1.028 -0.951 1.00 94.56 197 VAL A O 1
ATOM 1511 N N . VAL A 1 198 ? 11.711 -2.410 -2.619 1.00 93.94 198 VAL A N 1
ATOM 1512 C CA . VAL A 1 198 ? 13.086 -2.627 -2.137 1.00 93.94 198 VAL A CA 1
ATOM 1513 C C . VAL A 1 198 ? 13.898 -1.331 -2.148 1.00 93.94 198 VAL A C 1
ATOM 1515 O O . VAL A 1 198 ? 14.591 -1.022 -1.180 1.00 93.94 198 VAL A O 1
ATOM 1518 N N . VAL A 1 199 ? 13.801 -0.538 -3.220 1.00 91.38 199 VAL A N 1
ATOM 1519 C CA . VAL A 1 199 ? 14.529 0.738 -3.334 1.00 91.38 199 VAL A CA 1
ATOM 1520 C C . VAL A 1 199 ? 14.038 1.750 -2.299 1.00 91.38 199 VAL A C 1
ATOM 1522 O O . VAL A 1 199 ? 14.839 2.525 -1.777 1.00 91.38 199 VAL A O 1
ATOM 1525 N N . ARG A 1 200 ? 12.749 1.721 -1.934 1.00 92.69 200 ARG A N 1
ATOM 1526 C CA . ARG A 1 200 ? 12.188 2.615 -0.912 1.00 92.69 200 ARG A CA 1
ATOM 1527 C C . ARG A 1 200 ? 12.873 2.465 0.448 1.00 92.69 200 ARG A C 1
ATOM 1529 O O . ARG A 1 200 ? 12.991 3.465 1.152 1.00 92.69 200 ARG A O 1
ATOM 1536 N N . TRP A 1 201 ? 13.376 1.278 0.799 1.00 92.38 201 TRP A N 1
ATOM 1537 C CA . TRP A 1 201 ? 14.112 1.070 2.053 1.00 92.38 201 TRP A CA 1
ATOM 1538 C C . TRP A 1 201 ? 15.400 1.893 2.144 1.00 92.38 201 TRP A C 1
ATOM 1540 O O . TRP A 1 201 ? 15.815 2.234 3.246 1.00 92.38 201 TRP A O 1
ATOM 1550 N N . ALA A 1 202 ? 16.018 2.258 1.015 1.00 87.00 202 ALA A N 1
ATOM 1551 C CA . ALA A 1 202 ? 17.226 3.088 1.012 1.00 87.00 202 ALA A CA 1
ATOM 1552 C C . ALA A 1 202 ? 16.977 4.510 1.548 1.00 87.00 202 ALA A C 1
ATOM 1554 O O . ALA A 1 202 ? 17.913 5.172 1.986 1.00 87.00 202 ALA A O 1
ATOM 1555 N N . ASN A 1 203 ? 15.719 4.963 1.535 1.00 86.81 203 ASN A N 1
ATOM 1556 C CA . ASN A 1 203 ? 15.314 6.261 2.070 1.00 86.81 203 ASN A CA 1
ATOM 1557 C C . ASN A 1 203 ? 14.945 6.205 3.562 1.00 86.81 203 ASN A C 1
ATOM 1559 O O . ASN A 1 203 ? 14.566 7.226 4.130 1.00 86.81 203 ASN A O 1
ATOM 1563 N N . TRP A 1 204 ? 14.977 5.025 4.186 1.00 88.25 204 TRP A N 1
ATOM 1564 C CA . TRP A 1 204 ? 14.644 4.856 5.599 1.00 88.25 204 TRP A CA 1
ATOM 1565 C C . TRP A 1 204 ? 15.888 5.026 6.470 1.00 88.25 204 TRP A C 1
ATOM 1567 O O . TRP A 1 204 ? 17.014 4.815 6.017 1.00 88.25 204 TRP A O 1
ATOM 1577 N N . ASP A 1 205 ? 15.691 5.332 7.756 1.00 85.75 205 ASP A N 1
ATOM 1578 C CA . ASP A 1 205 ? 16.789 5.271 8.718 1.00 85.75 205 ASP A CA 1
ATOM 1579 C C . ASP A 1 205 ? 17.408 3.868 8.725 1.00 85.75 205 ASP A C 1
ATOM 1581 O O . ASP A 1 205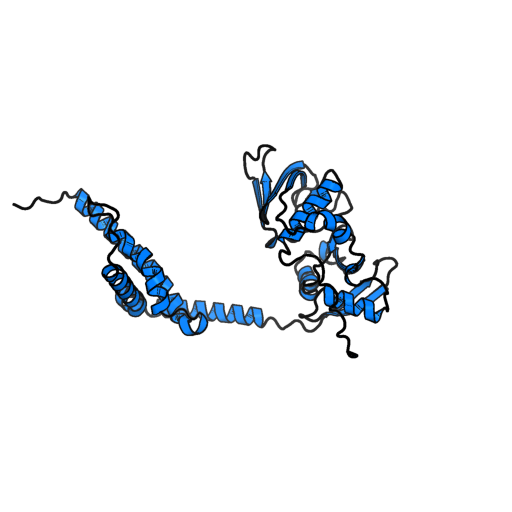 ? 16.708 2.849 8.775 1.00 85.75 205 ASP A O 1
ATOM 1585 N N . ALA A 1 206 ? 18.741 3.809 8.742 1.00 85.38 206 ALA A N 1
ATOM 1586 C CA . ALA A 1 206 ? 19.487 2.553 8.667 1.00 85.38 206 ALA A CA 1
ATOM 1587 C C . ALA A 1 206 ? 19.095 1.552 9.773 1.00 85.38 206 ALA A C 1
ATOM 1589 O O . ALA A 1 206 ? 19.162 0.339 9.572 1.00 85.38 206 ALA A O 1
ATOM 1590 N N . SER A 1 207 ? 18.649 2.046 10.934 1.00 84.25 207 SER A N 1
ATOM 1591 C CA . SER A 1 207 ? 18.153 1.214 12.032 1.00 84.25 207 SER A CA 1
ATOM 1592 C C . SER A 1 207 ? 16.901 0.417 11.673 1.00 84.25 207 SER A C 1
ATOM 1594 O O . SER A 1 207 ? 16.752 -0.690 12.184 1.00 84.25 207 SER A O 1
ATOM 1596 N N . PHE A 1 208 ? 16.034 0.961 10.815 1.00 84.31 208 PHE A N 1
ATOM 1597 C CA . PHE A 1 208 ? 14.806 0.309 10.363 1.00 84.31 208 PHE A CA 1
ATOM 1598 C C . PHE A 1 208 ? 15.013 -0.468 9.066 1.00 84.31 208 PHE A C 1
ATOM 1600 O O . PHE A 1 208 ? 14.406 -1.514 8.903 1.00 84.31 208 PHE A O 1
ATOM 1607 N N . ALA A 1 209 ? 15.893 -0.010 8.172 1.00 87.56 209 ALA A N 1
ATOM 1608 C CA . ALA A 1 209 ? 16.109 -0.657 6.877 1.00 87.56 209 ALA A CA 1
ATOM 1609 C C . ALA A 1 209 ? 16.880 -1.988 6.962 1.00 87.56 209 ALA A C 1
ATOM 1611 O O . ALA A 1 209 ? 16.660 -2.889 6.155 1.00 87.56 209 ALA A O 1
ATOM 1612 N N . LYS A 1 210 ? 17.802 -2.122 7.929 1.00 87.62 210 LYS A N 1
ATOM 1613 C CA . LYS A 1 210 ? 18.800 -3.212 7.983 1.00 87.62 210 LYS A CA 1
ATOM 1614 C C . LYS A 1 210 ? 18.225 -4.631 8.010 1.00 87.62 210 LYS A C 1
ATOM 1616 O O . LYS A 1 210 ? 18.917 -5.570 7.626 1.00 87.62 210 LYS A O 1
ATOM 1621 N N . SER A 1 211 ? 17.016 -4.801 8.537 1.00 91.69 211 SER A N 1
ATOM 1622 C CA . SER A 1 211 ? 16.391 -6.109 8.725 1.00 91.69 211 SER A CA 1
ATOM 1623 C C . SER A 1 211 ? 15.193 -6.331 7.820 1.00 91.69 211 SER A C 1
ATOM 1625 O O . SER A 1 211 ? 14.517 -7.343 7.989 1.00 91.69 211 SER A O 1
ATOM 1627 N N . ASN A 1 212 ? 14.970 -5.441 6.850 1.00 95.62 212 ASN A N 1
ATOM 1628 C CA . ASN A 1 212 ? 13.897 -5.575 5.879 1.00 95.62 212 ASN A CA 1
ATOM 1629 C C . ASN A 1 212 ? 14.195 -6.703 4.893 1.00 95.62 212 ASN A C 1
ATOM 1631 O O . ASN A 1 212 ? 15.335 -6.895 4.462 1.00 95.62 212 ASN A O 1
ATOM 1635 N N . TYR A 1 213 ? 13.164 -7.457 4.530 1.00 97.25 213 TYR A N 1
ATOM 1636 C CA . TYR A 1 213 ? 13.273 -8.510 3.530 1.00 97.25 213 TYR A CA 1
ATOM 1637 C C . TYR A 1 213 ? 11.928 -8.798 2.866 1.00 97.25 213 TYR A C 1
ATOM 1639 O O . TYR A 1 213 ? 10.866 -8.402 3.347 1.00 97.25 213 TYR A O 1
ATOM 1647 N N . LEU A 1 214 ? 11.993 -9.508 1.739 1.00 98.19 214 LEU A N 1
ATOM 1648 C CA . LEU A 1 214 ? 10.820 -10.035 1.052 1.00 98.19 214 LEU A CA 1
ATOM 1649 C C . LEU A 1 214 ? 10.601 -11.496 1.444 1.00 98.19 214 LEU A C 1
ATOM 1651 O O . LEU A 1 214 ? 11.555 -12.278 1.468 1.00 98.19 214 LEU A O 1
ATOM 1655 N N . CYS A 1 215 ? 9.351 -11.868 1.709 1.00 97.94 215 CYS A N 1
ATOM 1656 C CA . CYS A 1 215 ? 8.966 -13.232 2.061 1.00 97.94 215 CYS A CA 1
ATOM 1657 C C . CYS A 1 215 ? 7.745 -13.683 1.259 1.00 97.94 215 CYS A C 1
ATOM 1659 O O . CYS A 1 215 ? 6.690 -13.071 1.346 1.00 97.94 215 CYS A O 1
ATOM 1661 N N . ILE A 1 216 ? 7.858 -14.761 0.493 1.00 97.50 216 ILE A N 1
ATOM 1662 C CA . ILE A 1 216 ? 6.738 -15.367 -0.227 1.00 97.50 216 ILE A CA 1
ATOM 1663 C C . ILE A 1 216 ? 6.108 -16.430 0.661 1.00 97.50 216 ILE A C 1
ATOM 1665 O O . ILE A 1 216 ? 6.746 -17.435 0.960 1.00 97.50 216 ILE A O 1
ATOM 1669 N N . LYS A 1 217 ? 4.858 -16.235 1.072 1.00 95.81 217 LYS A N 1
ATOM 1670 C CA . LYS A 1 217 ? 4.141 -17.157 1.967 1.00 95.81 217 LYS A CA 1
ATOM 1671 C C . LYS A 1 217 ? 2.636 -17.137 1.699 1.00 95.81 217 LYS A C 1
ATOM 1673 O O . LYS A 1 217 ? 2.162 -16.353 0.874 1.00 95.81 217 LYS A O 1
ATOM 1678 N N . ASN A 1 218 ? 1.899 -18.003 2.396 1.00 94.50 218 ASN A N 1
ATOM 1679 C CA . ASN A 1 218 ? 0.441 -18.042 2.316 1.00 94.50 218 ASN A CA 1
ATOM 1680 C C . ASN A 1 218 ? -0.145 -16.683 2.716 1.00 94.50 218 ASN A C 1
ATOM 1682 O O . ASN A 1 218 ? 0.230 -16.105 3.740 1.00 94.50 218 ASN A O 1
ATOM 1686 N N . ASN A 1 219 ? -1.068 -16.181 1.905 1.00 93.19 219 ASN A N 1
ATOM 1687 C CA . ASN A 1 219 ? -1.706 -14.895 2.113 1.00 93.19 219 ASN A CA 1
ATOM 1688 C C . ASN A 1 219 ? -2.912 -15.019 3.050 1.00 93.19 219 ASN A C 1
ATOM 1690 O O . ASN A 1 219 ? -4.061 -14.993 2.617 1.00 93.19 219 ASN A O 1
ATOM 1694 N N . TYR A 1 220 ? -2.623 -15.136 4.345 1.00 91.19 220 TYR A N 1
ATOM 1695 C CA . TYR A 1 220 ? -3.643 -15.228 5.390 1.00 91.19 220 TYR A CA 1
ATOM 1696 C C . TYR A 1 220 ? -4.562 -13.993 5.432 1.00 91.19 220 TYR A C 1
ATOM 1698 O O . TYR A 1 220 ? -5.755 -14.130 5.671 1.00 91.19 220 TYR A O 1
ATOM 1706 N N . VAL A 1 221 ? -4.036 -12.803 5.112 1.00 91.50 221 VAL A N 1
ATOM 1707 C CA . VAL A 1 221 ? -4.801 -11.544 5.111 1.00 91.50 221 VAL A CA 1
ATOM 1708 C C . VAL A 1 221 ? -5.986 -11.616 4.161 1.00 91.50 221 VAL A C 1
ATOM 1710 O O . VAL A 1 221 ? -7.088 -11.193 4.494 1.00 91.50 221 VAL A O 1
ATOM 1713 N N . TYR A 1 222 ? -5.759 -12.140 2.957 1.00 87.62 222 TYR A N 1
ATOM 1714 C CA . TYR A 1 222 ? -6.800 -12.222 1.937 1.00 87.62 222 TYR A CA 1
ATOM 1715 C C . TYR A 1 222 ? -7.882 -13.228 2.320 1.00 87.62 222 TYR A C 1
ATOM 1717 O O . TYR A 1 222 ? -9.055 -12.954 2.076 1.00 87.62 222 TYR A O 1
ATOM 1725 N N . ASP A 1 223 ? -7.503 -14.342 2.948 1.00 86.62 223 ASP A N 1
ATOM 1726 C CA . ASP A 1 223 ? -8.452 -15.340 3.446 1.00 86.62 223 ASP A CA 1
ATOM 1727 C C . ASP A 1 223 ? -9.336 -14.760 4.569 1.00 86.62 223 ASP A C 1
ATOM 1729 O O . ASP A 1 223 ? -10.548 -14.980 4.566 1.00 86.62 223 ASP A O 1
ATOM 1733 N N . GLU A 1 224 ? -8.758 -13.967 5.478 1.00 89.19 224 GLU A N 1
ATOM 1734 C CA . GLU A 1 224 ? -9.470 -13.323 6.595 1.00 89.19 224 GLU A CA 1
ATOM 1735 C C . GLU A 1 224 ? -10.464 -12.251 6.121 1.00 89.19 224 GLU A C 1
ATOM 1737 O O . GLU A 1 224 ? -11.616 -12.228 6.556 1.00 89.19 224 GLU A O 1
ATOM 1742 N N . ILE A 1 225 ? -10.065 -11.379 5.186 1.00 91.00 225 ILE A N 1
ATOM 1743 C CA . ILE A 1 225 ? -10.924 -10.267 4.741 1.00 91.00 225 ILE A CA 1
ATOM 1744 C C . ILE A 1 225 ? -11.897 -10.642 3.620 1.00 91.00 225 ILE A C 1
ATOM 1746 O O . ILE A 1 225 ? -12.826 -9.876 3.350 1.00 91.00 225 ILE A O 1
ATOM 1750 N N . ALA A 1 226 ? -11.709 -11.779 2.938 1.00 88.31 226 ALA A N 1
ATOM 1751 C CA . ALA A 1 226 ? -12.521 -12.177 1.784 1.00 88.31 226 ALA A CA 1
ATOM 1752 C C . ALA A 1 226 ? -14.043 -12.066 2.000 1.00 88.31 226 ALA A C 1
ATOM 1754 O O . ALA A 1 226 ? -14.718 -11.518 1.115 1.00 88.31 226 ALA A O 1
ATOM 1755 N N . PRO A 1 227 ? -14.612 -12.481 3.151 1.00 88.19 227 PRO A N 1
ATOM 1756 C CA . PRO A 1 227 ? -16.045 -12.341 3.409 1.00 88.19 227 PRO A CA 1
ATOM 1757 C C . PRO A 1 227 ? -16.530 -10.883 3.412 1.00 88.19 227 PRO A C 1
ATOM 1759 O O . PRO A 1 227 ? -17.677 -10.616 3.062 1.00 88.19 227 PRO A O 1
ATOM 1762 N N . LEU A 1 228 ? -15.660 -9.936 3.776 1.00 88.25 228 LEU A N 1
ATOM 1763 C CA . LEU A 1 228 ? -15.986 -8.516 3.924 1.00 88.25 228 LEU A CA 1
ATOM 1764 C C . LEU A 1 228 ? -15.880 -7.748 2.600 1.00 88.25 228 LEU A C 1
ATOM 1766 O O . LEU A 1 228 ? -16.628 -6.800 2.370 1.00 88.25 228 LEU A O 1
ATOM 1770 N N . VAL A 1 229 ? -14.973 -8.162 1.711 1.00 86.38 229 VAL A N 1
ATOM 1771 C CA . VAL A 1 229 ? -14.676 -7.446 0.454 1.00 86.38 229 VAL A CA 1
ATOM 1772 C C . VAL A 1 229 ? -15.342 -8.056 -0.785 1.00 86.38 229 VAL A C 1
ATOM 1774 O O . VAL A 1 229 ? -15.239 -7.500 -1.879 1.00 86.38 229 VAL A O 1
ATOM 1777 N N . SER A 1 230 ? -16.064 -9.171 -0.634 1.00 76.94 230 SER A N 1
ATOM 1778 C CA . SER A 1 230 ? -16.674 -9.921 -1.748 1.00 76.94 230 SER A CA 1
ATOM 1779 C C . SER A 1 230 ? -17.580 -9.071 -2.654 1.00 76.94 230 SER A C 1
ATOM 1781 O O . SER A 1 230 ? -17.586 -9.257 -3.869 1.00 76.94 230 SER A O 1
ATOM 1783 N N . ASN A 1 231 ? -18.295 -8.093 -2.089 1.00 75.38 231 ASN A N 1
ATOM 1784 C CA . ASN A 1 231 ? -19.235 -7.245 -2.833 1.00 75.38 231 ASN A CA 1
ATOM 1785 C C . ASN A 1 231 ? -18.616 -5.941 -3.370 1.00 75.38 231 ASN A C 1
ATOM 1787 O O . ASN A 1 231 ? -19.332 -5.144 -3.973 1.00 75.38 231 ASN A O 1
ATOM 1791 N N . ARG A 1 232 ? -17.315 -5.698 -3.137 1.00 70.25 232 ARG A N 1
ATOM 1792 C CA . ARG A 1 232 ? -16.569 -4.489 -3.555 1.00 70.25 232 ARG A CA 1
ATOM 1793 C C . ARG A 1 232 ? -17.220 -3.150 -3.177 1.00 70.25 232 ARG A C 1
ATOM 1795 O O . ARG A 1 232 ? -16.896 -2.118 -3.762 1.00 70.25 232 ARG A O 1
ATOM 1802 N N . GLN A 1 233 ? -18.134 -3.137 -2.210 1.00 74.94 233 GLN A N 1
ATOM 1803 C CA . GLN A 1 233 ? -18.731 -1.893 -1.741 1.00 74.94 233 GLN A CA 1
ATOM 1804 C C . GLN A 1 233 ? -17.715 -1.114 -0.899 1.00 74.94 233 GLN A C 1
ATOM 1806 O O . GLN A 1 233 ? -16.934 -1.737 -0.173 1.00 74.94 233 GLN A O 1
ATOM 1811 N N . PRO A 1 234 ? -17.701 0.230 -0.975 1.00 76.38 234 PRO A N 1
ATOM 1812 C CA . PRO A 1 234 ? -16.913 1.038 -0.060 1.00 76.38 234 PRO A CA 1
ATOM 1813 C C . PRO A 1 234 ? -17.278 0.681 1.380 1.00 76.38 234 PRO A C 1
ATOM 1815 O O . PRO A 1 234 ? -18.448 0.726 1.760 1.00 76.38 234 PRO A O 1
ATOM 1818 N N . LEU A 1 235 ? -16.274 0.304 2.164 1.00 86.25 235 LEU A N 1
ATOM 1819 C CA . LEU A 1 235 ? -16.444 0.018 3.580 1.00 86.25 235 LEU A CA 1
ATOM 1820 C C . LEU A 1 235 ? -16.078 1.275 4.366 1.00 86.25 235 LEU A C 1
ATOM 1822 O O . LEU A 1 235 ? -15.058 1.909 4.090 1.00 86.25 235 LEU A O 1
ATOM 1826 N N . SER A 1 236 ? -16.913 1.616 5.342 1.00 91.94 236 SER A N 1
ATOM 1827 C CA . SER A 1 236 ? -16.625 2.647 6.334 1.00 91.94 236 SER A CA 1
ATOM 1828 C C . SER A 1 236 ? -16.532 2.014 7.713 1.00 91.94 236 SER A C 1
ATOM 1830 O O . SER A 1 236 ? -17.390 1.204 8.074 1.00 91.94 236 SER A O 1
ATOM 1832 N N . VAL A 1 237 ? -15.535 2.404 8.497 1.00 95.31 237 VAL A N 1
ATOM 1833 C CA . VAL A 1 237 ? -15.372 1.945 9.882 1.00 95.31 237 VAL A CA 1
ATOM 1834 C C . VAL A 1 237 ? -15.182 3.136 10.808 1.00 95.31 237 VAL A C 1
ATOM 1836 O O . VAL A 1 237 ? -14.490 4.085 10.465 1.00 95.31 237 VAL A O 1
ATOM 1839 N N . PHE A 1 238 ? -15.799 3.084 11.986 1.00 95.62 238 PHE A N 1
ATOM 1840 C CA . PHE A 1 238 ? -15.682 4.099 13.029 1.00 95.62 238 PHE A CA 1
ATOM 1841 C C . PHE A 1 238 ? -15.479 3.388 14.363 1.00 95.62 238 PHE A C 1
ATOM 1843 O O . PHE A 1 238 ? -16.346 2.626 14.796 1.00 95.62 238 PHE A O 1
ATOM 1850 N N . SER A 1 239 ? -14.339 3.633 15.001 1.00 95.44 239 SER A N 1
ATOM 1851 C CA . SER A 1 239 ? -13.901 2.882 16.173 1.00 95.44 239 SER A CA 1
ATOM 1852 C C . SER A 1 239 ? -13.225 3.770 17.207 1.00 95.44 239 SER A C 1
ATOM 1854 O O . SER A 1 239 ? -12.531 4.739 16.896 1.00 95.44 239 SER A O 1
ATOM 1856 N N . GLU A 1 240 ? -13.368 3.379 18.468 1.00 95.62 240 GLU A N 1
ATOM 1857 C CA . GLU A 1 240 ? -12.560 3.901 19.560 1.00 95.62 240 GLU A CA 1
ATOM 1858 C C . GLU A 1 240 ? -11.368 2.965 19.797 1.00 95.62 240 GLU A C 1
ATOM 1860 O O . GLU A 1 240 ? -11.521 1.853 20.294 1.00 95.62 240 GLU A O 1
ATOM 1865 N N . LEU A 1 241 ? -10.173 3.422 19.429 1.00 94.06 241 LEU A N 1
ATOM 1866 C CA . LEU A 1 241 ? -8.950 2.631 19.341 1.00 94.06 241 LEU A CA 1
ATOM 1867 C C . LEU A 1 241 ? -7.863 3.148 20.287 1.00 94.06 241 LEU A C 1
ATOM 1869 O O . LEU A 1 241 ? -7.965 4.209 20.911 1.00 94.06 241 LEU A O 1
ATOM 1873 N N . ARG A 1 242 ? -6.765 2.398 20.372 1.00 92.50 242 ARG A N 1
ATOM 1874 C CA . ARG A 1 242 ? -5.531 2.844 21.022 1.00 92.50 242 ARG A CA 1
ATOM 1875 C C . ARG A 1 242 ? -4.577 3.396 19.968 1.00 92.50 242 ARG A C 1
ATOM 1877 O O . ARG A 1 242 ? -4.189 2.683 19.057 1.00 92.50 242 ARG A O 1
ATOM 1884 N N . TYR A 1 243 ? -4.165 4.649 20.110 1.00 92.81 243 TYR A N 1
ATOM 1885 C CA . TYR A 1 243 ? -3.284 5.347 19.174 1.00 92.81 243 TYR A CA 1
ATOM 1886 C C . TYR A 1 243 ? -1.995 5.811 19.858 1.00 92.81 243 TYR A C 1
ATOM 1888 O O . TYR A 1 243 ? -2.036 6.322 20.980 1.00 92.81 243 TYR A O 1
ATOM 1896 N N . ALA A 1 244 ? -0.862 5.652 19.182 1.00 91.81 244 ALA A N 1
ATOM 1897 C CA . ALA A 1 244 ? 0.423 6.221 19.569 1.00 91.81 244 ALA A CA 1
ATOM 1898 C C . ALA A 1 244 ? 1.041 6.945 18.367 1.00 91.81 244 ALA A C 1
ATOM 1900 O O . ALA A 1 244 ? 1.214 6.360 17.301 1.00 91.81 244 ALA A O 1
ATOM 1901 N N . GLU A 1 245 ? 1.386 8.220 18.530 1.00 90.00 245 GLU A N 1
ATOM 1902 C CA . GLU A 1 245 ? 2.131 8.963 17.506 1.00 90.00 245 GLU A CA 1
ATOM 1903 C C . GLU A 1 245 ? 3.559 8.427 17.364 1.00 90.00 245 GLU A C 1
ATOM 1905 O O . GLU A 1 245 ? 4.134 7.943 18.335 1.00 90.00 245 GLU A O 1
ATOM 1910 N N . ALA A 1 246 ? 4.188 8.656 16.209 1.00 84.44 246 ALA A N 1
ATOM 1911 C CA . ALA A 1 246 ? 5.560 8.225 15.912 1.00 84.44 246 ALA A CA 1
ATOM 1912 C C . ALA A 1 246 ? 6.613 8.548 16.985 1.00 84.44 246 ALA A C 1
ATOM 1914 O O . ALA A 1 246 ? 7.573 7.805 17.172 1.00 84.44 246 ALA A O 1
ATOM 1915 N N . ARG A 1 247 ? 6.450 9.663 17.70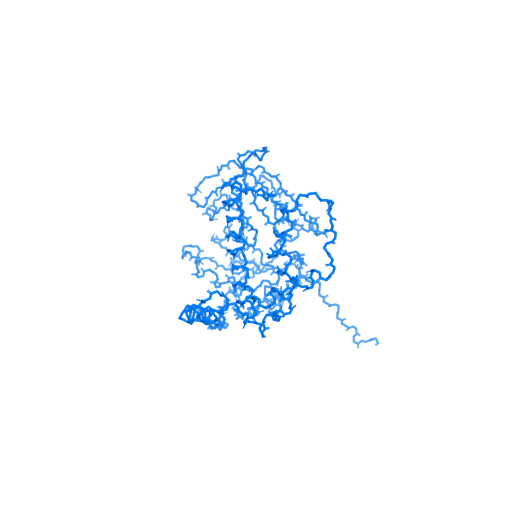5 1.00 81.25 247 ARG A N 1
ATOM 1916 C CA . ARG A 1 247 ? 7.382 10.090 18.763 1.00 81.25 247 ARG A CA 1
ATOM 1917 C C . ARG A 1 247 ? 6.990 9.604 20.160 1.00 81.25 247 ARG A C 1
ATOM 1919 O O . ARG A 1 247 ? 7.768 9.763 21.099 1.00 81.25 247 ARG A O 1
ATOM 1926 N N . GLN A 1 248 ? 5.793 9.046 20.320 1.00 83.00 248 GLN A N 1
ATOM 1927 C CA . GLN A 1 248 ? 5.248 8.617 21.602 1.00 83.00 248 GLN A CA 1
ATOM 1928 C C . GLN A 1 248 ? 5.446 7.110 21.776 1.00 83.00 248 GLN A C 1
ATOM 1930 O O . GLN A 1 248 ? 5.144 6.316 20.896 1.00 83.00 248 GLN A O 1
ATOM 1935 N N . LYS A 1 249 ? 5.931 6.707 22.954 1.00 80.81 249 LYS A N 1
ATOM 1936 C CA . LYS A 1 249 ? 6.115 5.292 23.325 1.00 80.81 249 LYS A CA 1
ATOM 1937 C C . LYS A 1 249 ? 4.972 4.755 24.190 1.00 80.81 249 LYS A C 1
ATOM 1939 O O . LYS A 1 249 ? 5.166 3.844 24.993 1.00 80.81 249 LYS A O 1
ATOM 1944 N N . SER A 1 250 ? 3.793 5.361 24.093 1.00 87.75 250 SER A N 1
ATOM 1945 C CA . SER A 1 250 ? 2.616 4.954 24.853 1.00 87.75 250 SER A CA 1
ATOM 1946 C C . SER A 1 250 ? 1.345 5.182 24.051 1.00 87.75 250 SER A C 1
ATOM 1948 O O . SER A 1 250 ? 1.203 6.180 23.347 1.00 87.75 250 SER A O 1
ATOM 1950 N N . PHE A 1 251 ? 0.416 4.240 24.184 1.00 90.69 251 PHE A N 1
ATOM 1951 C CA . PHE A 1 251 ? -0.897 4.330 23.570 1.00 90.69 251 PHE A CA 1
ATOM 1952 C C . PHE A 1 251 ? -1.843 5.179 24.412 1.00 90.69 251 PHE A C 1
ATOM 1954 O O . PHE A 1 251 ? -1.873 5.078 25.640 1.00 90.69 251 PHE A O 1
ATOM 1961 N N . LYS A 1 252 ? -2.666 5.967 23.728 1.00 91.31 252 LYS A N 1
ATOM 1962 C CA . LYS A 1 252 ? -3.778 6.725 24.298 1.00 91.31 252 LYS A CA 1
ATOM 1963 C C . LYS A 1 252 ? -5.064 6.336 23.588 1.00 91.31 252 LYS A C 1
ATOM 1965 O O . LYS A 1 252 ? -5.052 5.985 22.412 1.00 91.31 252 LYS A O 1
ATOM 1970 N N . LYS A 1 253 ? -6.177 6.410 24.309 1.00 94.25 253 LYS A N 1
ATOM 1971 C CA . LYS A 1 253 ? -7.505 6.233 23.723 1.00 94.25 253 LYS A CA 1
ATOM 1972 C C . LYS A 1 253 ? -7.753 7.336 22.689 1.00 94.25 253 LYS A C 1
ATOM 1974 O O . LYS A 1 253 ? -7.489 8.505 22.965 1.00 94.25 253 LYS A O 1
ATOM 1979 N N . SER A 1 254 ? -8.223 6.956 21.509 1.00 94.56 254 SER A N 1
ATOM 1980 C CA . SER A 1 254 ? -8.488 7.855 20.391 1.00 94.56 254 SER A CA 1
ATOM 1981 C C . SER A 1 254 ? -9.648 7.336 19.554 1.00 94.56 254 SER A C 1
ATOM 1983 O O . SER A 1 254 ? -9.933 6.146 19.561 1.00 94.56 254 SER A O 1
ATOM 1985 N N . VAL A 1 255 ? -10.330 8.225 18.844 1.00 96.75 255 VAL A N 1
ATOM 1986 C CA . VAL A 1 255 ? -11.458 7.873 17.984 1.00 96.75 255 VAL A CA 1
ATOM 1987 C C . VAL A 1 255 ? -11.015 8.064 16.549 1.00 96.75 255 VAL A C 1
ATOM 1989 O O . VAL A 1 255 ? -10.585 9.159 16.186 1.00 96.75 255 VAL A O 1
ATOM 1992 N N . LEU A 1 256 ? -11.074 6.994 15.763 1.00 97.06 256 LEU A N 1
ATOM 1993 C CA . LEU A 1 256 ? -10.682 7.007 14.365 1.00 97.06 256 LEU A CA 1
ATOM 1994 C C . LEU A 1 256 ? -11.832 6.524 13.487 1.00 97.06 256 LEU A C 1
ATOM 1996 O O . LEU A 1 256 ? -12.585 5.620 13.847 1.00 97.06 256 LEU A O 1
ATOM 2000 N N . GLU A 1 257 ? -11.920 7.122 12.312 1.00 96.94 257 GLU A N 1
ATOM 2001 C CA . GLU A 1 257 ? -12.816 6.731 11.238 1.00 96.94 257 GLU A CA 1
ATOM 2002 C C . GLU A 1 257 ? -11.999 6.450 9.981 1.00 96.94 257 GLU A C 1
ATOM 2004 O O . GLU A 1 257 ? -11.053 7.179 9.683 1.00 96.94 257 GLU A O 1
ATOM 2009 N N . PHE A 1 258 ? -12.384 5.432 9.223 1.00 96.75 258 PHE A N 1
ATOM 2010 C CA . PHE A 1 258 ? -11.979 5.284 7.838 1.00 96.75 258 PHE A CA 1
ATOM 2011 C C . PHE A 1 258 ? -13.200 5.372 6.932 1.00 96.75 258 PHE A C 1
ATOM 2013 O O . PHE A 1 258 ? -14.056 4.490 6.972 1.00 96.75 258 PHE A O 1
ATOM 2020 N N . THR A 1 259 ? -13.249 6.409 6.097 1.00 95.00 259 THR A N 1
ATOM 2021 C CA . THR A 1 259 ? -14.330 6.635 5.131 1.00 95.00 259 THR A CA 1
ATOM 2022 C C . THR A 1 259 ? -13.756 7.305 3.882 1.00 95.00 259 THR A C 1
ATOM 2024 O O . THR A 1 259 ? -12.972 8.247 3.973 1.00 95.00 259 THR A O 1
ATOM 2027 N N . GLY A 1 260 ? -14.131 6.819 2.693 1.00 89.81 260 GLY A N 1
ATOM 2028 C CA . GLY A 1 260 ? -13.757 7.451 1.418 1.00 89.81 260 GLY A CA 1
ATOM 2029 C C . GLY A 1 260 ? -12.248 7.513 1.151 1.00 89.81 260 GLY A C 1
ATOM 2030 O O . GLY A 1 260 ? -11.774 8.503 0.603 1.00 89.81 260 GLY A O 1
ATOM 2031 N N . GLY A 1 261 ? -11.489 6.495 1.574 1.00 93.56 261 GLY A N 1
ATOM 2032 C CA . GLY A 1 261 ? -10.032 6.459 1.397 1.00 93.56 261 GLY A CA 1
ATOM 2033 C C . GLY A 1 261 ? -9.260 7.355 2.368 1.00 93.56 261 GLY A C 1
ATOM 2034 O O . GLY A 1 261 ? -8.085 7.628 2.140 1.00 93.56 261 GLY A O 1
ATOM 2035 N N . LYS A 1 262 ? -9.900 7.828 3.442 1.00 96.38 262 LYS A N 1
ATOM 2036 C CA . LYS A 1 262 ? -9.288 8.720 4.430 1.00 96.38 262 LYS A CA 1
ATOM 2037 C C . LYS A 1 262 ? -9.401 8.142 5.826 1.00 96.38 262 LYS A C 1
ATOM 2039 O O . LYS A 1 262 ? -10.489 7.755 6.239 1.00 96.38 262 LYS A O 1
ATOM 2044 N N . ILE A 1 263 ? -8.292 8.152 6.559 1.00 96.94 263 ILE A N 1
ATOM 2045 C CA . ILE A 1 263 ? -8.251 7.901 7.999 1.00 96.94 263 ILE A CA 1
ATOM 2046 C C . ILE A 1 263 ? -8.397 9.254 8.692 1.00 96.94 263 ILE A C 1
ATOM 2048 O O . ILE A 1 263 ? -7.534 10.117 8.538 1.00 96.94 263 ILE A O 1
ATOM 2052 N N . THR A 1 264 ? -9.462 9.448 9.461 1.00 97.25 264 THR A N 1
ATOM 2053 C CA . THR A 1 264 ? -9.712 10.676 10.223 1.00 97.25 264 THR A CA 1
ATOM 2054 C C . THR A 1 264 ? -9.670 10.383 11.714 1.00 97.25 264 THR A C 1
ATOM 2056 O O . THR A 1 264 ? -10.299 9.445 12.190 1.00 97.25 264 THR A O 1
ATOM 2059 N N . GLN A 1 265 ? -8.932 11.195 12.463 1.00 96.81 265 GLN A N 1
ATOM 2060 C CA . GLN A 1 265 ? -8.857 11.125 13.915 1.00 96.81 265 GLN A CA 1
ATOM 2061 C C . GLN A 1 265 ? -9.659 12.264 14.539 1.00 96.81 265 GLN A C 1
ATOM 2063 O O . GLN A 1 265 ? -9.457 13.435 14.209 1.00 96.81 265 GLN A O 1
ATOM 2068 N N . TYR A 1 266 ? -10.506 11.924 15.503 1.00 96.75 266 TYR A N 1
ATOM 2069 C CA . TYR A 1 266 ? -11.354 12.865 16.220 1.00 96.75 266 TYR A CA 1
ATOM 2070 C C . TYR A 1 266 ? -10.934 13.037 17.676 1.00 96.75 266 TYR A C 1
ATOM 2072 O O . TYR A 1 266 ? -10.311 12.166 18.291 1.00 96.75 266 TYR A O 1
ATOM 2080 N N . LYS A 1 267 ? -11.317 14.184 18.243 1.00 92.88 267 LYS A N 1
ATOM 2081 C CA . LYS A 1 267 ? -11.096 14.511 19.655 1.00 92.88 267 LYS A CA 1
ATOM 2082 C C . LYS A 1 267 ? -11.915 13.645 20.609 1.00 92.88 267 LYS A C 1
ATOM 2084 O O . LYS A 1 267 ? -11.447 13.342 21.704 1.00 92.88 267 LYS A O 1
ATOM 2089 N N . ASP A 1 268 ? -13.129 13.282 20.214 1.00 91.50 268 ASP A N 1
ATOM 2090 C CA . ASP A 1 268 ? -14.056 12.503 21.026 1.00 91.50 268 ASP A CA 1
ATOM 2091 C C . ASP A 1 268 ? -14.963 11.614 20.167 1.00 91.50 268 ASP A C 1
ATOM 2093 O O . ASP A 1 268 ? -15.009 11.725 18.942 1.00 91.50 268 ASP A O 1
ATOM 2097 N N . SER A 1 269 ? -15.710 10.733 20.834 1.00 92.06 269 SER A N 1
ATOM 2098 C CA . SER A 1 269 ? -16.597 9.752 20.197 1.00 92.06 269 SER A CA 1
ATOM 2099 C C . SER A 1 269 ? -17.825 10.379 19.534 1.00 92.06 269 SER A C 1
ATOM 2101 O O . SER A 1 269 ? -18.565 9.677 18.857 1.00 92.06 269 SER A O 1
ATOM 2103 N N . LYS A 1 270 ? -18.058 11.686 19.719 1.00 91.94 270 LYS A N 1
ATOM 2104 C CA . LYS A 1 270 ? -19.106 12.444 19.021 1.00 91.94 270 LYS A CA 1
ATOM 2105 C C . LYS A 1 270 ? -18.580 13.105 17.747 1.00 91.94 270 LYS A C 1
ATOM 2107 O O . LYS A 1 270 ? -19.318 13.869 17.133 1.00 91.94 270 LYS A O 1
ATOM 2112 N N . ALA A 1 271 ? -17.321 12.847 17.383 1.00 90.25 271 ALA A N 1
ATOM 2113 C CA . ALA A 1 271 ? -16.652 13.457 16.243 1.00 90.25 271 ALA A CA 1
ATOM 2114 C C . ALA A 1 271 ? -16.700 15.000 16.277 1.00 90.25 271 ALA A C 1
ATOM 2116 O O . ALA A 1 271 ? -16.781 15.652 15.240 1.00 90.25 271 ALA A O 1
ATOM 2117 N N . SER A 1 272 ? -16.650 15.603 17.475 1.00 88.94 272 SER A N 1
ATOM 2118 C CA . SER A 1 272 ? -16.879 17.049 17.644 1.00 88.94 272 SER A CA 1
ATOM 2119 C C . SER A 1 272 ? -15.815 17.937 16.990 1.00 88.94 272 SER A C 1
ATOM 2121 O O . SER A 1 272 ? -16.094 19.075 16.615 1.00 88.94 272 SER A O 1
ATOM 2123 N N . GLN A 1 273 ? -14.586 17.431 16.873 1.00 94.44 273 GLN A N 1
ATOM 2124 C CA . GLN A 1 273 ? -13.449 18.141 16.302 1.00 94.44 273 GLN A CA 1
ATOM 2125 C C . GLN A 1 273 ? -12.517 17.153 15.599 1.00 94.44 273 GLN A C 1
ATOM 2127 O O . GLN A 1 273 ? -12.093 16.161 16.201 1.00 94.44 273 GLN A O 1
ATOM 2132 N N . LEU A 1 274 ? -12.165 17.467 14.351 1.00 96.00 274 LEU A N 1
ATOM 2133 C CA . LEU A 1 274 ? -11.122 16.782 13.592 1.00 96.00 274 LEU A CA 1
ATOM 2134 C C . LEU A 1 274 ? -9.748 17.192 14.134 1.00 96.00 274 LEU A C 1
ATOM 2136 O O . LEU A 1 274 ? -9.454 18.382 14.248 1.00 96.00 274 LEU A O 1
ATOM 2140 N N . LEU A 1 275 ? -8.924 16.204 14.483 1.00 95.19 275 LEU A N 1
ATOM 2141 C CA . LEU A 1 275 ? -7.555 16.409 14.959 1.00 95.19 275 LEU A CA 1
ATOM 2142 C C . LEU A 1 275 ? -6.531 16.169 13.854 1.00 95.19 275 LEU A C 1
ATOM 2144 O O . LEU A 1 275 ? -5.686 17.023 13.615 1.00 95.19 275 LEU A O 1
ATOM 2148 N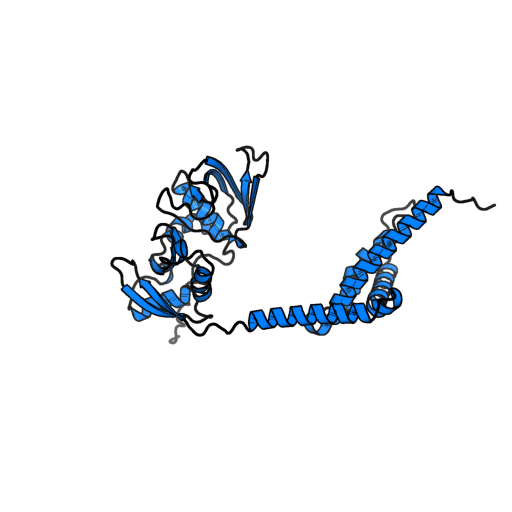 N . ASN A 1 276 ? -6.617 15.018 13.186 1.00 95.38 276 ASN A N 1
ATOM 2149 C CA . ASN A 1 276 ? -5.712 14.626 12.110 1.00 95.38 276 ASN A CA 1
ATOM 2150 C C . ASN A 1 276 ? -6.491 13.920 10.996 1.00 95.38 276 ASN A C 1
ATOM 2152 O O . ASN A 1 276 ? -7.541 13.328 11.249 1.00 95.38 276 ASN A O 1
ATOM 2156 N N . GLN A 1 277 ? -5.964 13.966 9.775 1.00 96.25 277 GLN A N 1
ATOM 2157 C CA . GLN A 1 277 ? -6.499 13.232 8.634 1.00 96.25 277 GLN A CA 1
ATOM 2158 C C . GLN A 1 277 ? -5.355 12.787 7.722 1.00 96.25 277 GLN A C 1
ATOM 2160 O O . GLN A 1 277 ? -4.423 13.553 7.483 1.00 96.25 277 GLN A O 1
ATOM 2165 N N . TRP A 1 278 ? -5.447 11.563 7.210 1.00 96.50 278 TRP A N 1
ATOM 2166 C CA . TRP A 1 278 ? -4.485 10.980 6.279 1.00 96.50 278 TRP A CA 1
ATOM 2167 C C . TRP A 1 278 ? -5.224 10.334 5.109 1.00 96.50 278 TRP A C 1
ATOM 2169 O O . TRP A 1 278 ? -6.183 9.593 5.330 1.00 96.50 278 TRP A O 1
ATOM 2179 N N . ASN A 1 279 ? -4.781 10.589 3.878 1.00 95.94 279 ASN A N 1
ATOM 2180 C CA . ASN A 1 279 ? -5.272 9.853 2.714 1.00 95.94 279 ASN A CA 1
ATOM 2181 C C . ASN A 1 279 ? -4.543 8.510 2.625 1.00 95.94 279 ASN A C 1
ATOM 2183 O O . ASN A 1 279 ? -3.336 8.452 2.860 1.00 95.94 279 ASN A O 1
ATOM 2187 N N . ILE A 1 280 ? -5.260 7.446 2.261 1.00 94.06 280 ILE A N 1
ATOM 2188 C CA . ILE A 1 280 ? -4.689 6.097 2.159 1.00 94.06 280 ILE A CA 1
ATOM 2189 C C . ILE A 1 280 ? -3.571 6.020 1.109 1.00 94.06 280 ILE A C 1
ATOM 2191 O O . ILE A 1 280 ? -2.587 5.324 1.317 1.00 94.06 280 ILE A O 1
ATOM 2195 N N . GLU A 1 281 ? -3.681 6.795 0.028 1.00 92.44 281 GLU A N 1
ATOM 2196 C CA . GLU A 1 281 ? -2.687 6.854 -1.054 1.00 92.44 281 GLU A CA 1
ATOM 2197 C C . GLU A 1 281 ? -1.357 7.507 -0.642 1.00 92.44 281 GLU A C 1
ATOM 2199 O O . GLU A 1 281 ? -0.320 7.235 -1.246 1.00 92.44 281 GLU A O 1
ATOM 2204 N N . ASP A 1 282 ? -1.378 8.332 0.409 1.00 93.38 282 ASP A N 1
ATOM 2205 C CA . ASP A 1 282 ? -0.217 9.080 0.897 1.00 93.38 282 ASP A CA 1
ATOM 2206 C C . ASP A 1 282 ? 0.511 8.356 2.041 1.00 93.38 282 ASP A C 1
ATOM 2208 O O . ASP A 1 282 ? 1.545 8.829 2.525 1.00 93.38 282 ASP A O 1
ATOM 2212 N N . VAL A 1 283 ? -0.022 7.225 2.517 1.00 93.06 283 VAL A N 1
ATOM 2213 C CA . VAL A 1 283 ? 0.512 6.506 3.677 1.00 93.06 283 VAL A CA 1
ATOM 2214 C C . VAL A 1 283 ? 0.931 5.087 3.330 1.00 93.06 283 VAL A C 1
ATOM 2216 O O . VAL A 1 283 ? 0.263 4.357 2.610 1.00 93.06 283 VAL A O 1
ATOM 2219 N N . LEU A 1 284 ? 2.048 4.669 3.920 1.00 93.31 284 LEU A N 1
ATOM 2220 C CA . LEU A 1 284 ? 2.477 3.280 3.929 1.00 93.31 284 LEU A CA 1
ATOM 2221 C C . LEU A 1 284 ? 2.146 2.679 5.290 1.00 93.31 284 LEU A C 1
ATOM 2223 O O . LEU A 1 284 ? 2.588 3.197 6.317 1.00 93.31 284 LEU A O 1
ATOM 2227 N N . TRP A 1 285 ? 1.396 1.586 5.297 1.00 94.25 285 TRP A N 1
ATOM 2228 C CA . TRP A 1 285 ? 0.912 0.960 6.519 1.00 94.25 285 TRP A CA 1
ATOM 2229 C C . TRP A 1 285 ? 1.326 -0.514 6.587 1.00 94.25 285 TRP A C 1
ATOM 2231 O O . TRP A 1 285 ? 1.552 -1.172 5.571 1.00 94.25 285 TRP A O 1
ATOM 2241 N N . PHE A 1 286 ? 1.475 -1.010 7.813 1.00 94.81 286 PHE A N 1
ATOM 2242 C CA . PHE A 1 286 ? 1.917 -2.366 8.123 1.00 94.81 286 PHE A CA 1
ATOM 2243 C C . PHE A 1 286 ? 1.036 -2.950 9.220 1.00 94.81 286 PHE A C 1
ATOM 2245 O O . PHE A 1 286 ? 0.535 -2.220 10.077 1.00 94.81 286 PHE A O 1
ATOM 2252 N N . MET A 1 287 ? 0.890 -4.269 9.222 1.00 94.06 287 MET A N 1
ATOM 2253 C CA . MET A 1 287 ? 0.271 -4.999 10.322 1.00 94.06 287 MET A CA 1
ATOM 2254 C C . MET A 1 287 ? 1.359 -5.448 11.288 1.00 94.06 287 MET A C 1
ATOM 2256 O O . MET A 1 287 ? 2.429 -5.881 10.858 1.00 94.06 287 MET A O 1
ATOM 2260 N N . GLY A 1 288 ? 1.081 -5.360 12.585 1.00 89.88 288 GLY A N 1
ATOM 2261 C CA . GLY A 1 288 ? 2.001 -5.786 13.631 1.00 89.88 288 GLY A CA 1
ATOM 2262 C C . GLY A 1 288 ? 1.406 -6.864 14.517 1.00 89.88 288 GLY A C 1
ATOM 2263 O O . GLY A 1 288 ? 0.207 -6.866 14.781 1.00 89.88 288 GLY A O 1
ATOM 2264 N N . THR A 1 289 ? 2.261 -7.766 14.995 1.00 73.50 289 THR A N 1
ATOM 2265 C CA . THR A 1 289 ? 1.874 -8.867 15.895 1.00 73.50 289 THR A CA 1
ATOM 2266 C C . THR A 1 289 ? 2.283 -8.629 17.351 1.00 73.50 289 THR A C 1
ATOM 2268 O O . THR A 1 289 ? 1.792 -9.314 18.247 1.00 73.50 289 THR A O 1
ATOM 2271 N N . ARG A 1 290 ? 3.171 -7.658 17.616 1.00 70.44 290 ARG A N 1
ATOM 2272 C CA . ARG A 1 290 ? 3.613 -7.287 18.971 1.00 70.44 290 ARG A CA 1
ATOM 2273 C C . ARG A 1 290 ? 2.995 -5.965 19.430 1.00 70.44 290 ARG A C 1
ATOM 2275 O O . ARG A 1 290 ? 2.720 -5.074 18.637 1.00 70.44 290 ARG A O 1
ATOM 2282 N N . ASP A 1 291 ? 2.900 -5.791 20.746 1.00 62.81 291 ASP A N 1
ATOM 2283 C CA . ASP A 1 291 ? 2.367 -4.574 21.381 1.00 62.81 291 ASP A CA 1
ATOM 2284 C C . ASP A 1 291 ? 3.308 -3.349 21.307 1.00 62.81 291 ASP A C 1
ATOM 2286 O O . ASP A 1 291 ? 2.977 -2.286 21.835 1.00 62.81 291 ASP A O 1
ATOM 2290 N N . ARG A 1 292 ? 4.524 -3.480 20.749 1.00 64.69 292 ARG A N 1
ATOM 2291 C CA . ARG A 1 292 ? 5.569 -2.433 20.807 1.00 64.69 292 ARG A CA 1
ATOM 2292 C C . ARG A 1 292 ? 6.392 -2.153 19.532 1.00 64.69 292 ARG A C 1
ATOM 2294 O O . ARG A 1 292 ? 7.555 -1.767 19.676 1.00 64.69 292 ARG A O 1
ATOM 2301 N N . PRO A 1 293 ? 5.871 -2.248 18.302 1.00 65.12 293 PRO A N 1
ATOM 2302 C CA . PRO A 1 293 ? 6.565 -1.683 17.159 1.00 65.12 293 PRO A CA 1
ATOM 2303 C C . PRO A 1 293 ? 6.254 -0.186 17.102 1.00 65.12 293 PRO A C 1
ATOM 2305 O O . PRO A 1 293 ? 5.396 0.233 16.341 1.00 65.12 293 PRO A O 1
ATOM 2308 N N . PHE A 1 294 ? 6.899 0.639 17.937 1.00 77.12 294 PHE A N 1
ATOM 2309 C CA . PHE A 1 294 ? 6.798 2.100 17.799 1.00 77.12 294 PHE A CA 1
ATOM 2310 C C . PHE A 1 294 ? 7.546 2.533 16.529 1.00 77.12 294 PHE A C 1
ATOM 2312 O O . PHE A 1 294 ? 8.696 2.970 16.587 1.00 77.12 294 PHE A O 1
ATOM 2319 N N . PHE A 1 295 ? 6.898 2.338 15.384 1.00 84.44 295 PHE A N 1
ATOM 2320 C CA . PHE A 1 295 ? 7.372 2.648 14.045 1.00 84.44 295 PHE A CA 1
ATOM 2321 C C . PHE A 1 295 ? 6.294 3.471 13.344 1.00 84.44 295 PHE A C 1
ATOM 2323 O O . PHE A 1 295 ? 5.223 2.967 13.014 1.00 84.44 295 PHE A O 1
ATOM 2330 N N . GLY A 1 296 ? 6.563 4.764 13.161 1.00 88.75 296 GLY A N 1
ATOM 2331 C CA . GLY A 1 296 ? 5.542 5.692 12.686 1.00 88.75 296 GLY A CA 1
ATOM 2332 C C . GLY A 1 296 ? 4.338 5.774 13.635 1.00 88.75 296 GLY A C 1
ATOM 2333 O O . GLY A 1 296 ? 4.428 5.476 14.826 1.00 88.75 296 GLY A O 1
ATOM 2334 N N . ASN A 1 297 ? 3.201 6.214 13.107 1.00 91.94 297 ASN A N 1
ATOM 2335 C CA . ASN A 1 297 ? 1.959 6.265 13.871 1.00 9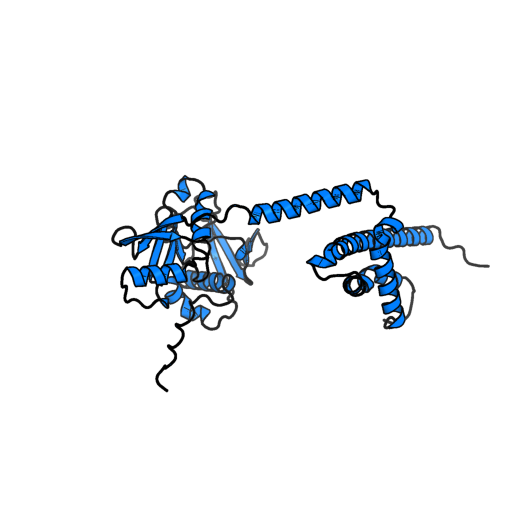1.94 297 ASN A CA 1
ATOM 2336 C C . ASN A 1 297 ? 1.376 4.854 14.016 1.00 91.94 297 ASN A C 1
ATOM 2338 O O . ASN A 1 297 ? 1.175 4.161 13.023 1.00 91.94 297 ASN A O 1
ATOM 2342 N N . CYS A 1 298 ? 1.086 4.443 15.247 1.00 92.38 298 CYS A N 1
ATOM 2343 C CA . CYS A 1 298 ? 0.632 3.096 15.573 1.00 92.38 298 CYS A CA 1
ATOM 2344 C C . CYS A 1 298 ? -0.823 3.114 16.042 1.00 92.38 298 CYS A C 1
ATOM 2346 O O . CYS A 1 298 ? -1.194 3.903 16.917 1.00 92.38 298 CYS A O 1
ATOM 2348 N N . VAL A 1 299 ? -1.626 2.192 15.515 1.00 92.75 299 VAL A N 1
ATOM 2349 C CA . VAL A 1 299 ? -3.013 1.964 15.930 1.00 92.75 299 VAL A CA 1
ATOM 2350 C C . VAL A 1 299 ? -3.130 0.531 16.442 1.00 92.75 299 VAL A C 1
ATOM 2352 O O . VAL A 1 299 ? -2.720 -0.409 15.773 1.00 92.75 299 VAL A O 1
ATOM 2355 N N . SER A 1 300 ? -3.670 0.368 17.645 1.00 91.56 300 SER A N 1
ATOM 2356 C CA . SER A 1 300 ? -3.963 -0.917 18.273 1.00 91.56 300 SER A CA 1
ATOM 2357 C C . SER A 1 300 ? -5.475 -1.079 18.381 1.00 91.56 300 SER A C 1
ATOM 2359 O O . SER A 1 300 ? -6.173 -0.218 18.932 1.00 91.56 300 SER A O 1
ATOM 2361 N N . LEU A 1 301 ? -5.955 -2.192 17.831 1.00 91.88 301 LEU A N 1
ATOM 2362 C CA . LEU A 1 301 ? -7.363 -2.550 17.744 1.00 91.88 301 LEU A CA 1
ATOM 2363 C C . LEU A 1 301 ? -7.716 -3.517 18.875 1.00 91.88 301 LEU A C 1
ATOM 2365 O O . LEU A 1 301 ? -6.854 -4.246 19.371 1.00 91.88 301 LEU A O 1
ATOM 2369 N N . ALA A 1 302 ? -8.958 -3.463 19.354 1.00 87.75 302 ALA A N 1
ATOM 2370 C CA . ALA A 1 302 ? -9.345 -4.190 20.563 1.00 87.75 302 ALA A CA 1
ATOM 2371 C C . ALA A 1 302 ? -9.649 -5.668 20.291 1.00 87.75 302 ALA A C 1
ATOM 2373 O O . ALA A 1 302 ? -9.475 -6.507 21.176 1.00 87.75 302 ALA A O 1
ATOM 2374 N N . THR A 1 303 ? -10.119 -5.981 19.082 1.00 91.88 303 THR A N 1
ATOM 2375 C CA . THR A 1 303 ? -10.556 -7.325 18.691 1.00 91.88 303 THR A CA 1
ATOM 2376 C C . THR A 1 303 ? -10.068 -7.677 17.290 1.00 91.88 303 THR A C 1
ATOM 2378 O O . THR A 1 303 ? -9.835 -6.792 16.467 1.00 91.88 303 THR A O 1
ATOM 2381 N N . GLN A 1 304 ? -9.962 -8.977 17.016 1.00 90.00 304 GLN A N 1
ATOM 2382 C CA . GLN A 1 304 ? -9.632 -9.496 15.687 1.00 90.00 304 GLN A CA 1
ATOM 2383 C C . GLN A 1 304 ? -10.678 -9.080 14.637 1.00 90.00 304 GLN A C 1
ATOM 2385 O O . GLN A 1 304 ? -10.320 -8.659 13.546 1.00 90.00 304 GLN A O 1
ATOM 2390 N N . GLU A 1 305 ? -11.967 -9.105 14.983 1.00 91.69 305 GLU A N 1
ATOM 2391 C CA . GLU A 1 305 ? -13.044 -8.684 14.073 1.00 91.69 305 GLU A CA 1
ATOM 2392 C C . GLU A 1 305 ? -12.921 -7.200 13.688 1.00 91.69 305 GLU A C 1
ATOM 2394 O O . GLU A 1 305 ? -13.127 -6.816 12.537 1.00 91.69 305 GLU A O 1
ATOM 2399 N N . GLU A 1 306 ? -12.577 -6.340 14.651 1.00 92.44 306 GLU A N 1
ATOM 2400 C CA . GLU A 1 306 ? -12.316 -4.927 14.378 1.00 92.44 306 GLU A CA 1
ATOM 2401 C C . GLU A 1 306 ? -11.084 -4.763 13.482 1.00 92.44 306 GLU A C 1
ATOM 2403 O O . GLU A 1 306 ? -11.124 -3.990 12.525 1.00 92.44 306 GLU A O 1
ATOM 2408 N N . PHE A 1 307 ? -10.026 -5.532 13.747 1.00 92.88 307 PHE A N 1
ATOM 2409 C CA . PHE A 1 307 ? -8.826 -5.564 12.917 1.00 92.88 307 PHE A CA 1
ATOM 2410 C C . PHE A 1 307 ? -9.134 -5.921 11.458 1.00 92.88 307 PHE A C 1
ATOM 2412 O O . PHE A 1 307 ? -8.767 -5.170 10.555 1.00 92.88 307 PHE A O 1
ATOM 2419 N N . GLU A 1 308 ? -9.887 -6.994 11.227 1.00 93.50 308 GLU A N 1
ATOM 2420 C CA . GLU A 1 308 ? -10.284 -7.449 9.891 1.00 93.50 308 GLU A CA 1
ATOM 2421 C C . GLU A 1 308 ? -11.154 -6.422 9.154 1.00 93.50 308 GLU A C 1
ATOM 2423 O O . GLU A 1 308 ? -10.953 -6.190 7.962 1.00 93.50 308 GLU A O 1
ATOM 2428 N N . LYS A 1 309 ? -12.082 -5.747 9.849 1.00 93.62 309 LYS A N 1
ATOM 2429 C CA . LYS A 1 309 ? -12.919 -4.687 9.254 1.00 93.62 309 LYS A CA 1
ATOM 2430 C C . LYS A 1 309 ? -12.097 -3.488 8.792 1.00 93.62 309 LYS A C 1
ATOM 2432 O O . LYS A 1 309 ? -12.314 -2.995 7.685 1.00 93.62 309 LYS A O 1
ATOM 2437 N N . TRP A 1 310 ? -11.164 -3.025 9.623 1.00 95.00 310 TRP A N 1
ATOM 2438 C CA . TRP A 1 310 ? -10.259 -1.931 9.266 1.00 95.00 310 TRP A CA 1
ATOM 2439 C C . TRP A 1 310 ? -9.363 -2.318 8.089 1.00 95.00 310 TRP A C 1
ATOM 2441 O O . TRP A 1 310 ? -9.261 -1.568 7.118 1.00 95.00 310 TRP A O 1
ATOM 2451 N N . LEU A 1 311 ? -8.790 -3.520 8.137 1.00 94.19 311 LEU A N 1
ATOM 2452 C CA . LEU A 1 311 ? -7.933 -4.059 7.089 1.00 94.19 311 LEU A CA 1
ATOM 2453 C C . LEU A 1 311 ? -8.668 -4.180 5.748 1.00 94.19 311 LEU A C 1
ATOM 2455 O O . LEU A 1 311 ? -8.171 -3.715 4.722 1.00 94.19 311 LEU A O 1
ATOM 2459 N N . ALA A 1 312 ? -9.881 -4.739 5.764 1.00 93.69 312 ALA A N 1
ATOM 2460 C CA . ALA A 1 312 ? -10.747 -4.858 4.597 1.00 93.69 312 ALA A CA 1
ATOM 2461 C C . ALA A 1 312 ? -11.082 -3.490 3.990 1.00 93.69 312 ALA A C 1
ATOM 2463 O O . ALA A 1 312 ? -11.004 -3.318 2.773 1.00 93.69 312 ALA A O 1
ATOM 2464 N N . ALA A 1 313 ? -11.435 -2.509 4.827 1.00 94.00 313 ALA A N 1
ATOM 2465 C CA . ALA A 1 313 ? -11.791 -1.176 4.363 1.00 94.00 313 ALA A CA 1
ATOM 2466 C C . ALA A 1 313 ? -10.605 -0.455 3.713 1.00 94.00 313 ALA A C 1
ATOM 2468 O O . ALA A 1 313 ? -10.742 0.074 2.607 1.00 94.00 313 ALA A O 1
ATOM 2469 N N . MET A 1 314 ? -9.437 -0.501 4.357 1.00 94.06 314 MET A N 1
ATOM 2470 C CA . MET A 1 314 ? -8.215 0.125 3.855 1.00 94.06 314 MET A CA 1
ATOM 2471 C C . MET A 1 314 ? -7.739 -0.521 2.549 1.00 94.06 314 MET A C 1
ATOM 2473 O O . MET A 1 314 ? -7.533 0.192 1.569 1.00 94.06 314 MET A O 1
ATOM 2477 N N . LEU A 1 315 ? -7.658 -1.856 2.483 1.00 92.31 315 LEU A N 1
ATOM 2478 C CA . LEU A 1 315 ? -7.230 -2.564 1.269 1.00 92.31 315 LEU A CA 1
ATOM 2479 C C . LEU A 1 315 ? -8.193 -2.363 0.096 1.00 92.31 315 LEU A C 1
ATOM 2481 O O . LEU A 1 315 ? -7.749 -2.189 -1.037 1.00 92.31 315 LEU A O 1
ATOM 2485 N N . ASN A 1 316 ? -9.506 -2.375 0.344 1.00 90.56 316 ASN A N 1
ATOM 2486 C CA . ASN A 1 316 ? -10.498 -2.194 -0.717 1.00 90.56 316 ASN A CA 1
ATOM 2487 C C . ASN A 1 316 ? -10.469 -0.774 -1.300 1.00 90.56 316 ASN A C 1
ATOM 2489 O O . ASN A 1 316 ? -10.716 -0.588 -2.490 1.00 90.56 316 ASN A O 1
ATOM 2493 N N . ALA A 1 317 ? -10.141 0.223 -0.477 1.00 91.56 317 ALA A N 1
ATOM 2494 C CA . ALA A 1 317 ? -9.946 1.594 -0.928 1.00 91.56 317 ALA A CA 1
ATOM 2495 C C . ALA A 1 317 ? -8.598 1.809 -1.637 1.00 91.56 317 ALA A C 1
ATOM 2497 O O . ALA A 1 317 ? -8.554 2.557 -2.609 1.00 91.56 317 ALA A O 1
ATOM 2498 N N . GLU A 1 318 ? -7.521 1.156 -1.189 1.00 91.25 318 GLU A N 1
ATOM 2499 C CA . GLU A 1 318 ? -6.200 1.233 -1.833 1.00 91.25 318 GLU A CA 1
ATOM 2500 C C . GLU A 1 318 ? -6.193 0.541 -3.209 1.00 91.25 318 GLU A C 1
ATOM 2502 O O . GLU A 1 318 ? -5.603 1.043 -4.167 1.00 91.25 318 GLU A O 1
ATOM 2507 N N . PHE A 1 319 ? -6.924 -0.572 -3.346 1.00 90.25 319 PHE A N 1
ATOM 2508 C CA . PHE A 1 319 ? -7.001 -1.365 -4.577 1.00 90.25 319 PHE A CA 1
ATOM 2509 C C . PHE A 1 319 ? -8.440 -1.474 -5.117 1.00 90.25 319 PHE A C 1
ATOM 2511 O O . PHE A 1 319 ? -9.009 -2.570 -5.170 1.00 90.25 319 PHE A O 1
ATOM 2518 N N . PRO A 1 320 ? -9.036 -0.376 -5.629 1.00 84.81 320 PRO A N 1
ATOM 2519 C CA . PRO A 1 320 ? -10.436 -0.354 -6.075 1.00 84.81 320 PRO A CA 1
ATOM 2520 C C . PRO A 1 320 ? -10.703 -1.242 -7.302 1.00 84.81 320 PRO A C 1
ATOM 2522 O O . PRO A 1 320 ? -11.841 -1.619 -7.583 1.00 84.81 320 PRO A O 1
ATOM 2525 N N . LYS A 1 321 ? -9.654 -1.609 -8.051 1.00 84.56 321 LYS A N 1
ATOM 2526 C CA . LYS A 1 321 ? -9.747 -2.539 -9.192 1.00 84.56 321 LYS A CA 1
ATOM 2527 C C . LYS A 1 321 ? -9.900 -4.005 -8.752 1.00 84.56 321 LYS A C 1
ATOM 2529 O O . LYS A 1 321 ? -10.268 -4.852 -9.571 1.00 84.56 321 LYS A O 1
ATOM 2534 N N . GLY A 1 322 ? -9.711 -4.284 -7.465 1.00 86.56 322 GLY A N 1
ATOM 2535 C CA . GLY A 1 322 ? -9.759 -5.606 -6.855 1.00 86.56 322 GLY A CA 1
ATOM 2536 C C . GLY A 1 322 ? -8.443 -5.923 -6.156 1.00 86.56 322 GLY A C 1
ATOM 2537 O O . GLY A 1 322 ? -7.392 -5.537 -6.644 1.00 86.56 322 GLY A O 1
ATOM 2538 N N . ILE A 1 323 ? -8.540 -6.627 -5.027 1.00 87.12 323 ILE A N 1
ATOM 2539 C CA . ILE A 1 323 ? -7.410 -6.997 -4.160 1.00 87.12 323 ILE A CA 1
ATOM 2540 C C . ILE A 1 323 ? -6.834 -8.370 -4.554 1.00 87.12 323 ILE A C 1
ATOM 2542 O O . ILE A 1 323 ? -5.648 -8.652 -4.385 1.00 87.12 323 ILE A O 1
ATOM 2546 N N . PHE A 1 324 ? -7.692 -9.256 -5.068 1.00 85.75 324 PHE A N 1
ATOM 2547 C CA . PHE A 1 324 ? -7.316 -10.624 -5.401 1.00 85.75 324 PHE A CA 1
ATOM 2548 C C . PHE A 1 324 ? -6.645 -10.696 -6.773 1.00 85.75 324 PHE A C 1
ATOM 2550 O O . PHE A 1 324 ? -7.123 -10.055 -7.714 1.00 85.75 324 PHE A O 1
ATOM 2557 N N . PRO A 1 325 ? -5.597 -11.529 -6.923 1.00 81.06 325 PRO A N 1
ATOM 2558 C CA . PRO A 1 325 ? -5.017 -11.785 -8.229 1.00 81.06 325 PRO A CA 1
ATOM 2559 C C . PRO A 1 325 ? -6.083 -12.332 -9.189 1.00 81.06 325 PRO A C 1
ATOM 2561 O O . PRO A 1 325 ? -6.957 -13.098 -8.763 1.00 81.06 325 PRO A O 1
ATOM 2564 N N . PRO A 1 326 ? -6.024 -11.963 -10.482 1.00 74.69 326 PRO A N 1
ATOM 2565 C CA . PRO A 1 326 ? -6.958 -12.476 -11.471 1.00 74.69 326 PRO A CA 1
ATOM 2566 C C . PRO A 1 326 ? -6.893 -14.004 -11.505 1.00 74.69 326 PRO A C 1
ATOM 2568 O O . PRO A 1 326 ? -5.823 -14.600 -11.338 1.00 74.69 326 PRO A O 1
ATOM 2571 N N . ALA A 1 327 ? -8.051 -14.633 -11.717 1.00 68.94 327 ALA A N 1
ATOM 2572 C CA . ALA A 1 327 ? -8.111 -16.074 -11.906 1.00 68.94 327 ALA A CA 1
ATOM 2573 C C . ALA A 1 327 ? -7.183 -16.481 -13.069 1.00 68.94 327 ALA A C 1
ATOM 2575 O O . ALA A 1 327 ? -7.036 -15.710 -14.023 1.00 68.94 327 ALA A O 1
ATOM 2576 N N . PRO A 1 328 ? -6.554 -17.668 -13.010 1.00 63.66 328 PRO A N 1
ATOM 2577 C CA . PRO A 1 328 ? -5.816 -18.182 -14.153 1.00 63.66 328 PRO A CA 1
ATOM 2578 C C . PRO A 1 328 ? -6.747 -18.213 -15.368 1.00 63.66 328 PRO A C 1
ATOM 2580 O O . PRO A 1 328 ? -7.868 -18.715 -15.258 1.00 63.66 328 PRO A O 1
ATOM 2583 N N . GLU A 1 329 ? -6.303 -17.673 -16.505 1.00 60.25 329 GLU A N 1
ATOM 2584 C CA . GLU A 1 329 ? -7.065 -17.806 -17.746 1.00 60.25 329 GLU A CA 1
ATOM 2585 C C . GLU A 1 329 ? -7.288 -19.299 -18.035 1.00 60.25 329 GLU A C 1
ATOM 2587 O O . GLU A 1 329 ? -6.346 -20.093 -17.893 1.00 60.25 329 GLU A O 1
ATOM 2592 N N . PRO A 1 330 ? -8.515 -19.710 -18.402 1.00 55.78 330 PRO A N 1
ATOM 2593 C CA . PRO A 1 330 ? -8.749 -21.073 -18.842 1.00 55.78 330 PRO A CA 1
ATOM 2594 C C . PRO A 1 330 ? -7.844 -21.348 -20.042 1.00 55.78 330 PRO A C 1
ATOM 2596 O O . PRO A 1 330 ? -7.777 -20.550 -20.977 1.00 55.78 330 PRO A O 1
ATOM 2599 N N . ILE A 1 331 ? -7.116 -22.464 -19.992 1.00 61.81 331 ILE A N 1
ATOM 2600 C CA . ILE A 1 331 ? -6.291 -22.916 -21.113 1.00 61.81 331 ILE A CA 1
ATOM 2601 C C . ILE A 1 331 ? -7.244 -23.061 -22.306 1.00 61.81 331 ILE A C 1
ATOM 2603 O O . ILE A 1 331 ? -8.228 -23.790 -22.169 1.00 61.81 331 ILE A O 1
ATOM 2607 N N . PRO A 1 332 ? -7.010 -22.374 -23.441 1.00 56.22 332 PRO A N 1
ATOM 2608 C CA . PRO A 1 332 ? -7.822 -22.581 -24.627 1.00 56.22 332 PRO A CA 1
ATOM 2609 C C . PRO A 1 332 ? -7.785 -24.069 -24.968 1.00 56.22 332 PRO A C 1
ATOM 2611 O O . PRO A 1 332 ? -6.695 -24.622 -25.145 1.00 56.22 332 PRO A O 1
ATOM 2614 N N . ASP A 1 333 ? -8.949 -24.715 -25.020 1.00 57.41 333 ASP A N 1
ATOM 2615 C CA . ASP A 1 333 ? -9.063 -26.090 -25.495 1.00 57.41 333 ASP A CA 1
ATOM 2616 C C . ASP A 1 333 ? -8.576 -26.118 -26.947 1.00 57.41 333 ASP A C 1
ATOM 2618 O O . ASP A 1 333 ? -9.302 -25.816 -27.888 1.00 57.41 333 ASP A O 1
ATOM 2622 N N . LEU A 1 334 ? -7.307 -26.470 -27.142 1.00 56.53 334 LEU A N 1
ATOM 2623 C CA . LEU A 1 334 ? -6.675 -26.626 -28.454 1.00 56.53 334 LEU A CA 1
ATOM 2624 C C . LEU A 1 334 ? -7.152 -27.904 -29.179 1.00 56.53 334 LEU A C 1
ATOM 2626 O O . LEU A 1 334 ? -6.470 -28.389 -30.079 1.00 56.53 334 LEU A O 1
ATOM 2630 N N . LEU A 1 335 ? -8.296 -28.472 -28.777 1.00 53.12 335 LEU A N 1
ATOM 2631 C CA . LEU A 1 335 ? -8.834 -29.743 -29.271 1.00 53.12 335 LEU A CA 1
ATOM 2632 C C . LEU A 1 335 ? -10.353 -29.730 -29.548 1.00 53.12 335 LEU A C 1
ATOM 2634 O O . LEU A 1 335 ? -10.948 -30.805 -29.611 1.00 53.12 335 LEU A O 1
ATOM 2638 N N . SER A 1 336 ? -10.986 -28.567 -29.745 1.00 48.84 336 SER A N 1
ATOM 2639 C CA . SER A 1 336 ? -12.367 -28.490 -30.265 1.00 48.84 336 SER A CA 1
ATOM 2640 C C . SER A 1 336 ? -12.415 -28.330 -31.779 1.00 48.84 336 SER A C 1
ATOM 2642 O O . SER A 1 336 ? -11.799 -27.345 -32.255 1.00 48.84 336 SER A O 1
#

Radius of gyration: 29.7 Å; chains: 1; bounding box: 55×98×55 Å

Secondary structure (DSSP, 8-state):
------HHHHHHHHHHHHHHHHHHHHHHHHHHHHHTTHHHH---HHHHHHHHHHHHHGGGSTTS-S-------HHHHHHHHHHHHHHHHTHHHHTT--HHHHHHHHHHHHHHHHHHHHHH-S---PPEEEEEEES-TTTSEEEEEEE-TT-BHHHHHHHHHHHTT--S-GGGEEEEEEETTTTEEEEPPTTSBHHHHHHHGGGS-HHHHTT-EEEEEE-HHHHHHHHHHTT-PPP-EEEEEEEE-TT-SS-EEEEEEEETTEEEEESSTT--SEEEEEEGGG----EESSS---SSSEEE-SSHHHHHHHHHHHHHHH-TT-SSPPPPPPPP-TT-

pLDDT: mean 81.57, std 15.27, range [32.78, 98.19]

InterPro domains:
  IPR000159 Ras-associating domain [PS50200] (140-221)
  IPR008936 Rho GTPase activation protein [G3DSA:1.10.555.10] (15-99)
  IPR008936 Rho GTPase activation protein [SSF48350] (33-98)
  IPR029071 Ubiquitin-like domain superfamily [SSF54236] (132-222)
  IPR052227 Arf-GAP with Rho-GAP domain, ANK repeat and PH domain-containing protein [PTHR45899] (34-321)